Protein 1F7C (pdb70)

InterPro domains:
  IPR000198 Rho GTPase-activating protein domain [PF00620] (392-540)
  IPR000198 Rho GTPase-activating protein domain [PS50238] (383-568)
  IPR000198 Rho GTPase-activating protein domain [SM00324] (387-565)
  IPR001452 SH3 domain [PF14604] (709-758)
  IPR001452 SH3 domain [PS50002] (702-760)
  IPR001452 SH3 domain [SM00326] (705-760)
  IPR001849 Pleckstrin homology domain [PF00169] (267-364)
  IPR001849 Pleckstrin homology domain [PS50003] (265-369)
  IPR001849 Pleckstrin homology domain [SM00233] (266-371)
  IPR004148 BAR domain [PF16746] (6-248)
  IPR008936 Rho GTPase activation protein [G3DSA:1.10.555.10] (383-583)
  IPR008936 Rho GTPase activation protein [SSF48350] (392-571)
  IPR011993 PH-like domain superfamily [G3DSA:2.30.29.30] (258-378)
  IPR027267 AH/BAR domain superfamily [G3DSA:1.20.1270.60] (3-257)
  IPR027267 AH/BAR domain superfamily [SSF103657] (6-289)
  IPR035481 GRAF, SH3 domain [cd12064] (705-760)
  IPR035483 GRAF, BAR domain [cd07636] (19-225)
  IPR036028 SH3-like domain superfamily [SSF50044] (677-759)
  IPR047225 GRAF, PH domain [cd01249] (267-371)
  IPR047234 GRAF family [PTHR12552] (1-752)

Structure (mmCIF, N/CA/C/O backbone):
data_1F7C
#
_entry.id   1F7C
#
_cell.length_a   65.026
_cell.length_b   65.026
_cell.length_c   91.624
_cell.angle_alpha   90.00
_cell.angle_beta   90.00
_cell.angle_gamma   120.00
#
_symmetry.space_group_name_H-M   'P 31 2 1'
#
loop_
_entity.id
_entity.type
_entity.pdbx_description
1 polymer 'RHOGAP PROTEIN'
2 water water
#
loop_
_atom_site.group_PDB
_atom_site.id
_atom_site.type_symbol
_atom_site.label_atom_id
_atom_site.label_alt_id
_atom_site.label_comp_id
_atom_site.label_asym_id
_atom_site.label_entity_id
_atom_site.label_seq_id
_atom_site.pdbx_PDB_ins_code
_atom_site.Cartn_x
_atom_site.Cartn_y
_atom_site.Cartn_z
_atom_site.occupancy
_atom_site.B_iso_or_equiv
_atom_site.auth_seq_id
_atom_site.auth_comp_id
_atom_site.auth_asym_id
_atom_site.auth_atom_id
_atom_site.pdbx_PDB_model_num
ATOM 1 N N . ALA A 1 31 ? 10.200 16.852 38.479 1.00 57.63 191 ALA A N 1
ATOM 2 C CA . ALA A 1 31 ? 10.739 16.232 37.231 1.00 57.88 191 ALA A CA 1
ATOM 3 C C . ALA A 1 31 ? 11.564 17.250 36.433 1.00 57.63 191 ALA A C 1
ATOM 4 O O . ALA A 1 31 ? 12.337 18.028 37.000 1.00 56.85 191 ALA A O 1
ATOM 6 N N . GLN A 1 32 ? 11.406 17.229 35.114 1.00 58.32 192 GLN A N 1
ATOM 7 C CA . GLN A 1 32 ? 12.117 18.151 34.235 1.00 59.54 192 GLN A CA 1
ATOM 8 C C . GLN A 1 32 ? 11.132 18.780 33.249 1.00 58.06 192 GLN A C 1
ATOM 9 O O . GLN A 1 32 ? 9.955 18.424 33.219 1.00 58.05 192 GLN A O 1
ATOM 15 N N . LEU A 1 33 ? 11.619 19.720 32.449 1.00 56.33 193 LEU A N 1
ATOM 16 C CA . LEU A 1 33 ? 10.781 20.357 31.450 1.00 55.00 193 LEU A CA 1
ATOM 17 C C . LEU A 1 33 ? 10.895 19.615 30.122 1.00 55.76 193 LEU A C 1
ATOM 18 O O . LEU A 1 33 ? 11.197 20.210 29.082 1.00 56.85 193 LEU A O 1
ATOM 23 N N . ASP A 1 34 ? 10.653 18.309 30.164 1.00 54.69 194 ASP A N 1
ATOM 24 C CA . ASP A 1 34 ? 10.715 17.476 28.968 1.00 55.30 194 ASP A CA 1
ATOM 25 C C . ASP A 1 34 ? 9.295 17.143 28.502 1.00 54.89 194 ASP A C 1
ATOM 26 O O . ASP A 1 34 ? 8.322 17.628 29.078 1.00 55.66 194 ASP A O 1
ATOM 31 N N . SER A 1 35 ? 9.171 16.318 27.469 1.00 53.38 195 SER A N 1
ATOM 32 C CA . SER A 1 35 ? 7.851 15.959 26.967 1.00 53.11 195 SER A CA 1
ATOM 33 C C . SER A 1 35 ? 6.992 15.302 28.049 1.00 52.63 195 SER A C 1
ATOM 34 O O . SER A 1 35 ? 5.764 15.349 27.987 1.00 53.80 195 SER A O 1
ATOM 37 N N . ILE A 1 36 ? 7.627 14.693 29.044 1.00 51.24 196 ILE A N 1
ATOM 38 C CA . ILE A 1 36 ? 6.873 14.059 30.114 1.00 49.86 196 ILE A CA 1
ATOM 39 C C . ILE A 1 36 ? 6.203 15.141 30.961 1.00 49.61 196 ILE A C 1
ATOM 40 O O . ILE A 1 36 ? 5.047 15.001 31.366 1.00 50.34 196 ILE A O 1
ATOM 45 N N . GLY A 1 37 ? 6.940 16.220 31.216 1.00 47.87 197 GLY A N 1
ATOM 46 C CA . GLY A 1 37 ? 6.414 17.328 31.991 1.00 45.13 197 GLY A CA 1
ATOM 47 C C . GLY A 1 37 ? 5.201 17.973 31.331 1.00 43.61 197 GLY A C 1
ATOM 48 O O . GLY A 1 37 ? 4.176 18.159 31.982 1.00 43.19 197 GLY A O 1
ATOM 49 N N . PHE A 1 38 ? 5.308 18.323 30.051 1.00 42.34 198 PHE A N 1
ATOM 50 C CA . PHE A 1 38 ? 4.183 18.926 29.343 1.00 43.61 198 PHE A CA 1
ATOM 51 C C . PHE A 1 38 ? 3.010 17.957 29.291 1.00 43.60 198 PHE A C 1
ATOM 52 O O . PHE A 1 38 ? 1.857 18.372 29.244 1.00 44.73 198 PHE A O 1
ATOM 60 N N . SER A 1 39 ? 3.317 16.666 29.283 1.00 41.93 199 SER A N 1
ATOM 61 C CA . SER A 1 39 ? 2.303 15.626 29.254 1.00 41.51 199 SER A CA 1
ATOM 62 C C . SER A 1 39 ? 1.523 15.669 30.571 1.00 41.34 199 SER A C 1
ATOM 63 O O . SER A 1 39 ? 0.293 15.661 30.592 1.00 39.65 199 SER A O 1
ATOM 66 N N . ILE A 1 40 ? 2.262 15.722 31.670 1.00 41.19 200 ILE A N 1
ATOM 67 C CA . ILE A 1 40 ? 1.670 15.779 32.996 1.00 40.15 200 ILE A CA 1
ATOM 68 C C . ILE A 1 40 ? 0.777 17.009 33.146 1.00 40.81 200 ILE A C 1
ATOM 69 O O . ILE A 1 40 ? -0.353 16.908 33.617 1.00 42.45 200 ILE A O 1
ATOM 74 N N . ILE A 1 41 ? 1.284 18.166 32.742 1.00 38.77 201 ILE A N 1
ATOM 75 C CA . ILE A 1 41 ? 0.519 19.395 32.834 1.00 39.46 201 ILE A CA 1
ATOM 76 C C . ILE A 1 41 ? -0.763 19.347 32.006 1.00 40.41 201 ILE A C 1
ATOM 77 O O . ILE A 1 41 ? -1.829 19.726 32.489 1.00 40.56 201 ILE A O 1
ATOM 82 N N . LYS A 1 42 ? -0.656 18.887 30.763 1.00 39.48 202 LYS A N 1
ATOM 83 C CA . LYS A 1 42 ? -1.816 18.796 29.887 1.00 41.26 202 LYS A CA 1
ATOM 84 C C . LYS A 1 42 ? -2.875 17.817 30.401 1.00 40.55 202 LYS A C 1
ATOM 85 O O . LYS A 1 42 ? -4.063 18.104 30.347 1.00 40.21 202 LYS A O 1
ATOM 91 N N . LYS A 1 43 ? -2.442 16.663 30.896 1.00 40.91 203 LYS A N 1
ATOM 92 C CA . LYS A 1 43 ? -3.376 15.680 31.413 1.00 40.89 203 LYS A CA 1
ATOM 93 C C . LYS A 1 43 ? -4.104 16.236 32.631 1.00 40.41 203 LYS A C 1
ATOM 94 O O . LYS A 1 43 ? -5.294 15.977 32.823 1.00 41.46 203 LYS A O 1
ATOM 100 N N . CYS A 1 44 ? -3.393 17.004 33.452 1.00 38.59 204 CYS A N 1
ATOM 101 C CA . CYS A 1 44 ? -3.987 17.583 34.648 1.00 36.07 204 CYS A CA 1
ATOM 102 C C . CYS A 1 44 ? -4.907 18.748 34.319 1.00 36.29 204 CYS A C 1
ATOM 103 O O . CYS A 1 44 ? -5.971 18.901 34.923 1.00 36.93 204 CYS A O 1
ATOM 106 N N . ILE A 1 45 ? -4.501 19.571 33.361 1.00 34.35 205 ILE A N 1
ATOM 107 C CA . ILE A 1 45 ? -5.314 20.715 32.973 1.00 33.19 205 ILE A CA 1
ATOM 108 C C . ILE A 1 45 ? -6.631 20.226 32.398 1.00 33.70 205 ILE A C 1
ATOM 109 O O . ILE A 1 45 ? -7.701 20.710 32.759 1.00 31.50 205 ILE A O 1
ATOM 114 N N . HIS A 1 46 ? -6.536 19.248 31.507 1.00 34.93 206 HIS A N 1
ATOM 115 C CA . HIS A 1 46 ? -7.706 18.692 30.858 1.00 36.62 206 HIS A CA 1
ATOM 116 C C . HIS A 1 46 ? -8.720 18.100 31.820 1.00 35.97 206 HIS A C 1
ATOM 117 O O . HIS A 1 46 ? -9.921 18.324 31.666 1.00 35.47 206 HIS A O 1
ATOM 124 N N . ALA A 1 47 ? -8.244 17.349 32.808 1.00 34.48 207 ALA A N 1
ATOM 125 C CA . ALA A 1 47 ? -9.141 16.728 33.776 1.00 34.23 207 ALA A CA 1
ATOM 126 C C . ALA A 1 47 ? -9.865 17.763 34.636 1.00 33.45 207 ALA A C 1
ATOM 127 O O . ALA A 1 47 ? -11.072 17.651 34.888 1.00 33.72 207 ALA A O 1
ATOM 129 N N . VAL A 1 48 ? -9.126 18.765 35.096 1.00 30.96 208 VAL A N 1
ATOM 130 C CA . VAL A 1 48 ? -9.724 19.795 35.920 1.00 29.95 208 VAL A CA 1
ATOM 131 C C . VAL A 1 48 ? -10.784 20.541 35.120 1.00 30.92 208 VAL A C 1
ATOM 132 O O . VAL A 1 48 ? -11.870 20.793 35.614 1.00 32.01 208 VAL A O 1
ATOM 136 N N . GLU A 1 49 ? -10.483 20.879 33.873 1.00 31.18 209 GLU A N 1
ATOM 137 C CA . GLU A 1 49 ? -11.446 21.617 33.082 1.00 30.96 209 GLU A CA 1
ATOM 138 C C . GLU A 1 49 ? -12.676 20.825 32.681 1.00 31.45 209 GLU A C 1
ATOM 139 O O . GLU A 1 49 ? -13.788 21.330 32.797 1.00 31.22 209 GLU A O 1
ATOM 145 N N . THR A 1 50 ? -12.489 19.590 32.222 1.00 33.40 210 THR A N 1
ATOM 146 C CA . THR A 1 50 ? -13.621 18.771 31.797 1.00 33.49 210 THR A CA 1
ATOM 147 C C . THR A 1 50 ? -14.480 18.180 32.909 1.00 33.68 210 THR A C 1
ATOM 148 O O . THR A 1 50 ? -15.599 17.749 32.642 1.00 35.47 210 THR A O 1
ATOM 152 N N . ARG A 1 51 ? -13.993 18.150 34.146 1.00 34.18 211 ARG A N 1
ATOM 153 C CA . ARG A 1 51 ? -14.826 17.597 35.209 1.00 35.62 211 ARG A CA 1
ATOM 154 C C . ARG A 1 51 ? -14.637 18.147 36.610 1.00 33.88 211 ARG A C 1
ATOM 155 O O . ARG A 1 51 ? -15.229 17.635 37.560 1.00 36.59 211 ARG A O 1
ATOM 163 N N . GLY A 1 52 ? -13.845 19.199 36.759 1.00 30.87 212 GLY A N 1
ATOM 164 C CA . GLY A 1 52 ? -13.650 19.745 38.092 1.00 27.49 212 GLY A CA 1
ATOM 165 C C . GLY A 1 52 ? -13.701 21.256 38.183 1.00 26.48 212 GLY A C 1
ATOM 166 O O . GLY A 1 52 ? -13.391 21.826 39.235 1.00 28.67 212 GLY A O 1
ATOM 167 N N . ILE A 1 53 ? -14.121 21.906 37.100 1.00 26.18 213 ILE A N 1
ATOM 168 C CA . ILE A 1 53 ? -14.172 23.362 37.043 1.00 24.78 213 ILE A CA 1
ATOM 169 C C . ILE A 1 53 ? -15.008 23.997 38.140 1.00 27.22 213 ILE A C 1
ATOM 170 O O . ILE A 1 53 ? -14.695 25.100 38.590 1.00 28.40 213 ILE A O 1
ATOM 175 N N . ASN A 1 54 ? -16.056 23.301 38.585 1.00 27.61 214 ASN A N 1
ATOM 176 C CA . ASN A 1 54 ? -16.949 23.826 39.619 1.00 29.48 214 ASN A CA 1
ATOM 177 C C . ASN A 1 54 ? -16.544 23.514 41.067 1.00 31.42 214 ASN A C 1
ATOM 178 O O . ASN A 1 54 ? -17.130 24.070 42.000 1.00 31.32 214 ASN A O 1
ATOM 183 N N . GLU A 1 55 ? -15.558 22.633 41.251 1.00 32.70 215 GLU A N 1
ATOM 184 C CA . GLU A 1 55 ? -15.075 22.249 42.584 1.00 34.81 215 GLU A CA 1
ATOM 185 C C . GLU A 1 55 ? -14.585 23.452 43.372 1.00 34.37 215 GLU A C 1
ATOM 186 O O . GLU A 1 55 ? -13.816 24.255 42.856 1.00 35.43 215 GLU A O 1
ATOM 192 N N . GLN A 1 56 ? -15.017 23.572 44.623 1.00 34.94 216 GLN A N 1
ATOM 193 C CA . GLN A 1 56 ? -14.614 24.697 45.455 1.00 36.68 216 GLN A CA 1
ATOM 194 C C . GLN A 1 56 ? -13.175 24.581 45.930 1.00 36.12 216 GLN A C 1
ATOM 195 O O . GLN A 1 56 ? -12.717 23.494 46.265 1.00 37.82 216 GLN A O 1
ATOM 201 N N . GLY A 1 57 ? -12.469 25.710 45.948 1.00 35.22 217 GLY A N 1
ATOM 202 C CA . GLY A 1 57 ? -11.086 25.731 46.395 1.00 33.51 217 GLY A CA 1
ATOM 203 C C . GLY A 1 57 ? -10.065 25.048 45.495 1.00 33.56 217 GLY A C 1
ATOM 204 O O . GLY A 1 57 ? -9.073 24.504 45.987 1.00 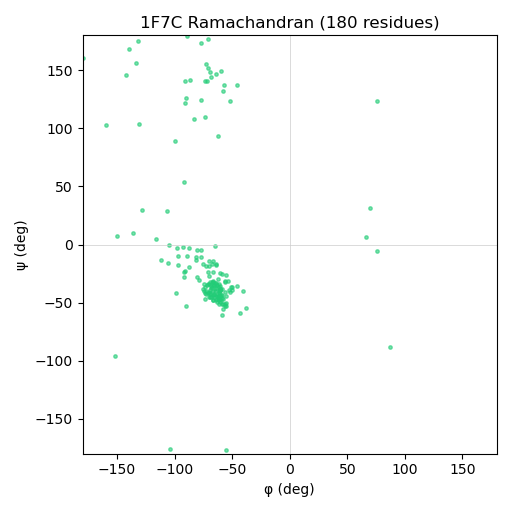30.17 217 GLY A O 1
ATOM 205 N N . LEU A 1 58 ? -10.300 25.070 44.184 1.00 34.26 218 LEU A N 1
ATOM 206 C CA . LEU A 1 58 ? -9.376 24.463 43.226 1.00 33.86 218 LEU A CA 1
ATOM 207 C C . LEU A 1 58 ? -7.958 24.973 43.450 1.00 34.39 218 LEU A C 1
ATOM 208 O O . LEU A 1 58 ? -7.712 26.185 43.413 1.00 31.33 218 LEU A O 1
ATOM 213 N N . TYR A 1 59 ? -7.036 24.038 43.677 1.00 34.45 219 TYR A N 1
ATOM 214 C CA . TYR A 1 59 ? -5.624 24.346 43.897 1.00 36.07 219 TYR A CA 1
ATOM 215 C C . TYR A 1 59 ? -5.299 24.908 45.290 1.00 38.26 219 TYR A C 1
ATOM 216 O O . TYR A 1 59 ? -4.137 25.107 45.628 1.00 39.79 219 TYR A O 1
ATOM 225 N N . ARG A 1 60 ? -6.324 25.166 46.093 1.00 41.29 220 ARG A N 1
ATOM 226 C CA . ARG A 1 60 ? -6.127 25.667 47.450 1.00 44.43 220 ARG A CA 1
ATOM 227 C C . ARG A 1 60 ? -6.247 24.455 48.373 1.00 44.12 220 ARG A C 1
ATOM 228 O O . ARG A 1 60 ? -5.480 24.289 49.317 1.00 45.40 220 ARG A O 1
ATOM 236 N N . ILE A 1 61 ? -7.222 23.606 48.074 1.00 46.73 221 ILE A N 1
ATOM 237 C CA . ILE A 1 61 ? -7.475 22.395 48.839 1.00 47.91 221 ILE A CA 1
ATOM 238 C C . ILE A 1 61 ? -6.441 21.361 48.446 1.00 49.46 221 ILE A C 1
ATOM 2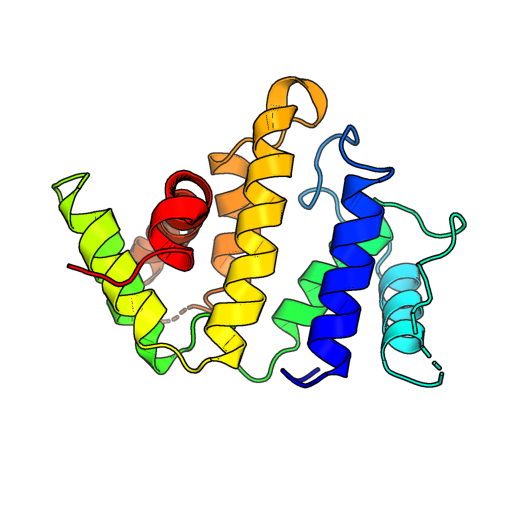39 O O . ILE A 1 61 ? -6.297 21.034 47.271 1.00 49.10 221 ILE A O 1
ATOM 244 N N . VAL A 1 62 ? -5.726 20.852 49.442 1.00 51.68 222 VAL A N 1
ATOM 245 C CA . VAL A 1 62 ? -4.683 19.865 49.222 1.00 53.00 222 VAL A CA 1
ATOM 246 C C . VAL A 1 62 ? -5.214 18.443 49.321 1.00 53.59 222 VAL A C 1
ATOM 247 O O . VAL A 1 62 ? -6.050 18.142 50.169 1.00 55.49 222 VAL A O 1
ATOM 251 N N . GLY A 1 63 ? -4.730 17.570 48.448 1.00 54.45 223 GLY A N 1
ATOM 252 C CA . GLY A 1 63 ? -5.174 16.189 48.472 1.00 57.56 223 GLY A CA 1
ATOM 253 C C . GLY A 1 63 ? -4.316 15.331 49.388 1.00 59.79 223 GLY A C 1
ATOM 254 O O . GLY A 1 63 ? -3.365 15.818 50.002 1.00 58.81 223 GLY A O 1
ATOM 255 N N . VAL A 1 64 ? -4.658 14.050 49.489 1.00 62.88 224 VAL A N 1
ATOM 256 C CA . VAL A 1 64 ? -3.907 13.119 50.330 1.00 66.13 224 VAL A CA 1
ATOM 257 C C . VAL A 1 64 ? -2.572 12.803 49.660 1.00 67.06 224 VAL A C 1
ATOM 258 O O . VAL A 1 64 ? -2.527 12.120 48.633 1.00 67.07 224 VAL A O 1
ATOM 262 N N . ASN A 1 65 ? -1.489 13.303 50.246 1.00 67.51 225 ASN A N 1
ATOM 263 C CA . ASN A 1 65 ? -0.154 13.090 49.697 1.00 69.42 225 ASN A CA 1
ATOM 264 C C . ASN A 1 65 ? 0.069 11.677 49.158 1.00 69.69 225 ASN A C 1
ATOM 265 O O . ASN A 1 65 ? 0.698 11.488 48.113 1.00 69.81 225 ASN A O 1
ATOM 270 N N . SER A 1 66 ? -0.448 10.688 49.876 1.00 69.76 226 SER A N 1
ATOM 271 C CA . SER A 1 66 ? -0.299 9.295 49.477 1.00 70.71 226 SER A CA 1
ATOM 272 C C . SER A 1 66 ? -0.807 9.051 48.062 1.00 70.32 226 SER A C 1
ATOM 273 O O . SER A 1 66 ? -0.111 8.458 47.234 1.00 70.84 226 SER A O 1
ATOM 276 N N . ARG A 1 67 ? -2.021 9.513 47.787 1.00 70.09 227 ARG A N 1
ATOM 277 C CA . ARG A 1 67 ? -2.617 9.326 46.473 1.00 69.46 227 ARG A CA 1
ATOM 278 C C . ARG A 1 67 ? -1.930 10.186 45.427 1.00 68.16 227 ARG A C 1
ATOM 279 O O . ARG A 1 67 ? -1.801 9.784 44.271 1.00 67.67 227 ARG A O 1
ATOM 287 N N . VAL A 1 68 ? -1.486 11.371 45.833 1.00 67.10 228 VAL A N 1
ATOM 288 C CA . VAL A 1 68 ? -0.811 12.274 44.910 1.00 66.85 228 VAL A CA 1
ATOM 289 C C . VAL A 1 68 ? 0.429 11.604 44.327 1.00 66.88 228 VAL A C 1
ATOM 290 O O . VAL A 1 68 ? 0.525 11.407 43.110 1.00 64.68 228 VAL A O 1
ATOM 294 N N . GLN A 1 69 ? 1.367 11.248 45.204 1.00 67.01 229 GLN A N 1
ATOM 295 C CA . GLN A 1 69 ? 2.612 10.597 44.796 1.00 66.59 229 GLN A CA 1
ATOM 296 C C . GLN A 1 69 ? 2.354 9.399 43.891 1.00 65.02 229 GLN A C 1
ATOM 297 O O . GLN A 1 69 ? 3.112 9.142 42.953 1.00 64.86 229 GLN A O 1
ATOM 303 N N . LYS A 1 70 ? 1.282 8.669 44.178 1.00 63.60 230 LYS A N 1
ATOM 304 C CA . LYS A 1 70 ? 0.939 7.492 43.393 1.00 63.80 230 LYS A CA 1
ATOM 305 C C . LYS A 1 70 ? 0.503 7.851 41.978 1.00 63.05 230 LYS A C 1
ATOM 306 O O . LYS A 1 70 ? 0.809 7.129 41.030 1.00 63.80 230 LYS A O 1
ATOM 312 N N . LEU A 1 71 ? -0.219 8.959 41.834 1.00 62.57 231 LEU A N 1
ATOM 313 C CA . LEU A 1 71 ? -0.663 9.392 40.514 1.00 60.89 231 LEU A CA 1
ATOM 314 C C . LEU A 1 71 ? 0.559 9.883 39.750 1.00 60.37 231 LEU A C 1
ATOM 315 O O . LEU A 1 71 ? 0.722 9.597 38.561 1.00 58.87 231 LEU A O 1
ATOM 320 N N . LEU A 1 72 ? 1.422 10.615 40.448 1.00 60.56 232 LEU A N 1
ATOM 321 C CA . LEU A 1 72 ? 2.642 11.137 39.846 1.00 62.85 232 LEU A CA 1
ATOM 322 C C . LEU A 1 72 ? 3.483 10.014 39.251 1.00 64.88 232 LEU A C 1
ATOM 323 O O . LEU A 1 72 ? 3.853 10.061 38.076 1.00 65.23 232 LEU A O 1
ATOM 328 N N . SER A 1 73 ? 3.770 8.999 40.061 1.00 67.23 233 SER A N 1
ATOM 329 C CA . SER A 1 73 ? 4.572 7.864 39.612 1.00 68.64 233 SER A CA 1
ATOM 330 C C . SER A 1 73 ? 3.998 7.233 38.347 1.00 68.50 233 SER A C 1
ATOM 331 O O . SER A 1 73 ? 4.737 6.705 37.519 1.00 69.12 233 SER A O 1
ATOM 334 N N . ILE A 1 74 ? 2.680 7.288 38.194 1.00 68.59 234 ILE A N 1
ATOM 335 C CA . ILE A 1 74 ? 2.046 6.721 37.012 1.00 69.06 234 ILE A CA 1
ATOM 336 C C . ILE A 1 74 ? 2.155 7.678 35.830 1.00 70.08 234 ILE A C 1
ATOM 337 O O . ILE A 1 74 ? 2.178 7.253 34.672 1.00 69.09 234 ILE A O 1
ATOM 342 N N . LEU A 1 75 ? 2.226 8.972 36.131 1.00 71.72 235 LEU A N 1
ATOM 343 C CA . LEU A 1 75 ? 2.319 9.996 35.096 1.00 72.87 235 LEU A CA 1
ATOM 344 C C . LEU A 1 75 ? 3.733 10.175 34.560 1.00 74.42 235 LEU A C 1
ATOM 345 O O . LEU A 1 75 ? 3.927 10.797 33.522 1.00 73.92 235 LEU A O 1
ATOM 350 N N . MET A 1 76 ? 4.720 9.621 35.256 1.00 77.64 236 MET A N 1
ATOM 351 C CA . MET A 1 76 ? 6.106 9.768 34.827 1.00 81.74 236 MET A CA 1
ATOM 352 C C . MET A 1 76 ? 6.499 8.949 33.591 1.00 84.93 236 MET A C 1
ATOM 353 O O . MET A 1 76 ? 7.194 9.463 32.712 1.00 85.41 236 MET A O 1
ATOM 358 N N . ASP A 1 77 ? 6.062 7.693 33.509 1.00 88.37 237 ASP A N 1
ATOM 359 C CA . ASP A 1 77 ? 6.394 6.854 32.351 1.00 91.74 237 ASP A CA 1
ATOM 360 C C . ASP A 1 77 ? 5.782 5.458 32.473 1.00 93.89 237 ASP A C 1
ATOM 361 O O . ASP A 1 77 ? 5.408 5.038 33.570 1.00 94.22 237 ASP A O 1
ATOM 366 N N . PRO A 1 78 ? 5.653 4.728 31.342 1.00 95.32 238 PRO A N 1
ATOM 367 C CA . PRO A 1 78 ? 5.086 3.374 31.362 1.00 96.01 238 PRO A CA 1
ATOM 368 C C . PRO A 1 78 ? 5.924 2.402 32.201 1.00 96.92 238 PRO A C 1
ATOM 369 O O . PRO A 1 78 ? 6.290 1.331 31.666 1.00 97.27 238 PRO A O 1
ATOM 373 N N . GLU A 1 85 ? -2.242 11.637 24.701 1.00 83.70 245 GLU A N 1
ATOM 374 C CA . GLU A 1 85 ? -2.849 10.316 24.369 1.00 84.21 245 GLU A CA 1
ATOM 375 C C . GLU A 1 85 ? -3.918 9.902 25.386 1.00 84.04 245 GLU A C 1
ATOM 376 O O . GLU A 1 85 ? -5.107 10.185 25.213 1.00 83.75 245 GLU A O 1
ATOM 378 N N . THR A 1 86 ? -3.490 9.229 26.447 1.00 83.57 246 THR A N 1
ATOM 379 C CA . THR A 1 86 ? -4.412 8.774 27.479 1.00 82.63 246 THR A CA 1
ATOM 380 C C . THR A 1 86 ? -4.938 9.951 28.305 1.00 82.13 246 THR A C 1
ATOM 381 O O . THR A 1 86 ? -4.541 11.098 28.102 1.00 81.55 246 THR A O 1
ATOM 385 N N . GLU A 1 87 ? -5.836 9.650 29.235 1.00 81.39 247 GLU A N 1
ATOM 386 C CA . GLU A 1 87 ? -6.423 10.656 30.107 1.00 80.35 247 GLU A CA 1
ATOM 387 C C . GLU A 1 87 ? -6.595 10.067 31.496 1.00 79.14 247 GLU A C 1
ATOM 388 O O . GLU A 1 87 ? -6.861 8.876 31.640 1.00 79.55 247 GLU A O 1
ATOM 394 N N . ILE A 1 88 ? -6.438 10.902 32.516 1.00 77.44 248 ILE A N 1
ATOM 395 C CA . ILE A 1 88 ? -6.566 10.448 33.892 1.00 75.54 248 ILE A CA 1
ATOM 396 C C . ILE A 1 88 ? -7.926 9.804 34.144 1.00 76.47 248 ILE A C 1
ATOM 397 O O . ILE A 1 88 ? -8.959 10.308 33.694 1.00 76.96 248 ILE A O 1
ATOM 402 N N . CYS A 1 89 ? -7.918 8.685 34.863 1.00 77.28 249 CYS A N 1
ATOM 403 C CA . CYS A 1 89 ? -9.142 7.949 35.185 1.00 78.51 249 CYS A CA 1
ATOM 404 C C . CYS A 1 89 ? -10.010 8.683 36.204 1.00 76.87 249 CYS A C 1
ATOM 405 O O . CYS A 1 89 ? -9.516 9.440 37.037 1.00 76.01 249 CYS A O 1
ATOM 408 N N . ALA A 1 90 ? -11.313 8.435 36.129 1.00 75.53 250 ALA A N 1
ATOM 409 C CA . ALA A 1 90 ? -12.274 9.052 37.032 1.00 74.07 250 ALA A CA 1
ATOM 410 C C . ALA A 1 90 ? -12.047 8.621 38.474 1.00 73.70 250 ALA A C 1
ATOM 411 O O . ALA A 1 90 ? -12.546 9.247 39.404 1.00 74.95 250 ALA A O 1
ATOM 413 N N . GLU A 1 91 ? -11.289 7.546 38.657 1.00 72.52 251 GLU A N 1
ATOM 414 C CA . GLU A 1 91 ? -10.998 7.029 39.991 1.00 71.34 251 GLU A CA 1
ATOM 415 C C . GLU A 1 91 ? -10.185 8.035 40.797 1.00 67.88 251 GLU A C 1
ATOM 416 O O . GLU A 1 91 ? -10.116 7.956 42.026 1.00 67.93 251 GLU A O 1
ATOM 422 N N . TRP A 1 92 ? -9.574 8.984 40.096 1.00 63.89 252 TRP A N 1
ATOM 423 C CA . TRP A 1 92 ? -8.748 10.007 40.732 1.00 59.87 252 TRP A CA 1
ATOM 424 C C . TRP A 1 92 ? -9.512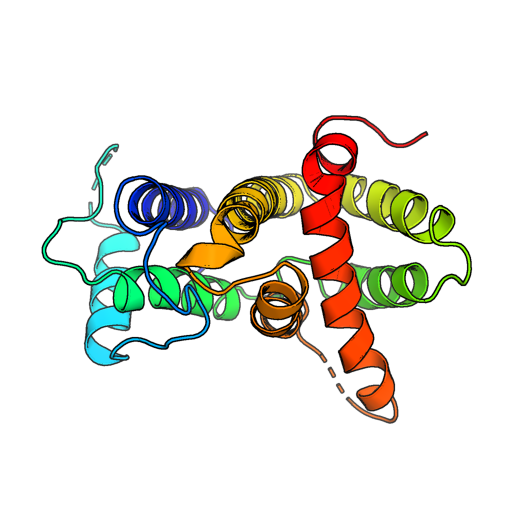 11.268 41.137 1.00 56.84 252 TRP A C 1
ATOM 425 O O . TRP A 1 92 ? -10.185 11.891 40.320 1.00 56.53 252 TRP A O 1
ATOM 436 N N . GLU A 1 93 ? -9.396 11.635 42.408 1.00 54.83 253 GLU A N 1
ATOM 437 C CA . GLU A 1 93 ? -10.060 12.821 42.937 1.00 52.87 253 GLU A CA 1
ATOM 438 C C . GLU A 1 93 ? -9.436 14.090 42.361 1.00 49.81 253 GLU A C 1
ATOM 439 O O . GLU A 1 93 ? -8.239 14.122 42.066 1.00 47.93 253 GLU A O 1
ATOM 445 N N . ILE A 1 94 ? -10.252 15.130 42.205 1.00 46.17 254 ILE A N 1
ATOM 446 C CA . ILE A 1 94 ? -9.792 16.408 41.673 1.00 43.60 254 ILE A CA 1
ATOM 447 C C . ILE A 1 94 ? -8.704 17.008 42.579 1.00 42.23 254 ILE A C 1
ATOM 448 O O . ILE A 1 94 ? -7.688 17.502 42.090 1.00 40.37 254 ILE A O 1
ATOM 453 N N . LYS A 1 95 ? -8.926 16.970 43.892 1.00 39.21 255 LYS A N 1
ATOM 454 C CA . LYS A 1 95 ? -7.964 17.490 44.862 1.00 40.38 255 LYS A CA 1
ATOM 455 C C . LYS A 1 95 ? -6.607 16.796 44.655 1.00 40.90 255 LYS A C 1
ATOM 456 O O . LYS A 1 95 ? -5.551 17.385 44.862 1.00 39.78 255 LYS A O 1
ATOM 462 N N . THR A 1 96 ? -6.659 15.537 44.236 1.00 41.77 256 THR A N 1
ATOM 463 C CA . THR A 1 96 ? -5.468 14.732 43.987 1.00 41.25 256 THR A CA 1
ATOM 464 C C . THR A 1 96 ? -4.774 15.175 42.702 1.00 40.45 256 THR A C 1
ATOM 465 O O . THR A 1 96 ? -3.546 15.263 42.643 1.00 39.06 256 THR A O 1
ATOM 469 N N . ILE A 1 97 ? -5.574 15.446 41.675 1.00 39.38 257 ILE A N 1
ATOM 470 C CA . ILE A 1 97 ? -5.065 15.878 40.385 1.00 37.06 257 ILE A CA 1
ATOM 471 C C . ILE A 1 97 ? -4.477 17.293 40.405 1.00 37.89 257 ILE A C 1
ATOM 472 O O . ILE A 1 97 ? -3.511 17.569 39.687 1.00 36.75 257 ILE A O 1
ATOM 477 N N . THR A 1 98 ? -5.042 18.187 41.217 1.00 36.60 258 THR A N 1
ATOM 478 C CA . THR A 1 98 ? -4.518 19.552 41.284 1.00 37.31 258 THR A CA 1
ATOM 479 C C . THR A 1 98 ? -3.267 19.576 42.150 1.00 38.39 258 THR A C 1
ATOM 480 O O . THR A 1 98 ? -2.369 20.392 41.938 1.00 37.66 258 THR A O 1
ATOM 484 N N . SER A 1 99 ? -3.215 18.685 43.135 1.00 39.22 259 SER A N 1
ATOM 485 C CA . SER A 1 99 ? -2.050 18.610 44.002 1.00 38.55 259 SER A CA 1
ATOM 486 C C . SER A 1 99 ? -0.879 18.014 43.228 1.00 37.13 259 SER A C 1
ATOM 487 O O . SER A 1 99 ? 0.267 18.412 43.423 1.00 37.14 259 SER A O 1
ATOM 490 N N . ALA A 1 100 ? -1.178 17.080 42.329 1.00 35.57 260 ALA A N 1
ATOM 491 C CA . ALA A 1 100 ? -0.144 16.460 41.523 1.00 35.93 260 ALA A CA 1
ATOM 492 C C . ALA A 1 100 ? 0.523 17.537 40.686 1.00 38.46 260 ALA A C 1
ATOM 493 O O . ALA A 1 100 ? 1.751 17.588 40.578 1.00 40.20 260 ALA A O 1
ATOM 495 N N . LEU A 1 101 ? -0.298 18.402 40.095 1.00 38.11 261 LEU A N 1
ATOM 496 C CA . LEU A 1 101 ? 0.201 19.479 39.263 1.00 36.20 261 LEU A CA 1
ATOM 497 C C . LEU A 1 101 ? 1.108 20.433 40.042 1.00 37.53 261 LEU A C 1
ATOM 498 O O . LEU A 1 101 ? 2.167 20.825 39.550 1.00 38.13 261 LEU A O 1
ATOM 503 N N . LYS A 1 102 ? 0.707 20.801 41.255 1.00 37.63 262 LYS A N 1
ATOM 504 C CA . LYS A 1 102 ? 1.516 21.718 42.053 1.00 40.95 262 LYS A CA 1
ATOM 505 C C . LYS A 1 102 ? 2.840 21.112 42.540 1.00 42.28 262 LYS A C 1
ATOM 506 O O . LYS A 1 102 ? 3.877 21.776 42.509 1.00 43.85 262 LYS A O 1
ATOM 512 N N . T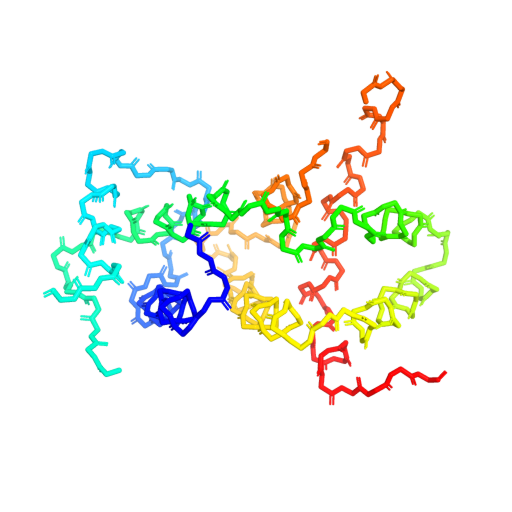HR A 1 103 ? 2.815 19.863 42.992 1.00 43.20 263 THR A N 1
ATOM 513 C CA . THR A 1 103 ? 4.045 19.236 43.467 1.00 45.17 263 THR A CA 1
ATOM 514 C C . THR A 1 103 ? 5.032 19.022 42.314 1.00 44.20 263 THR A C 1
ATOM 515 O O . THR A 1 103 ? 6.241 19.138 42.509 1.00 44.99 263 THR A O 1
ATOM 519 N N . TYR A 1 104 ? 4.522 18.721 41.119 1.00 42.54 264 TYR A N 1
ATOM 520 C CA . TYR A 1 104 ? 5.385 18.544 39.954 1.00 41.56 264 TYR A CA 1
ATOM 521 C C . TYR A 1 104 ? 6.149 19.841 39.701 1.00 41.52 264 TYR A C 1
ATOM 522 O O . TYR A 1 104 ? 7.320 19.816 39.327 1.00 42.60 264 TYR A O 1
ATOM 531 N N . LEU A 1 105 ? 5.471 20.969 39.891 1.00 38.74 265 LEU A N 1
ATOM 532 C CA . LEU A 1 105 ? 6.078 22.274 39.685 1.00 39.66 265 LEU A CA 1
ATOM 533 C C . LEU A 1 105 ? 7.143 22.596 40.732 1.00 41.58 265 LEU A C 1
ATOM 534 O O . LEU A 1 105 ? 8.116 23.292 40.443 1.00 41.52 265 LEU A O 1
ATOM 539 N N . ARG A 1 106 ? 6.953 22.093 41.947 1.00 43.72 266 ARG A N 1
ATOM 540 C CA . ARG A 1 106 ? 7.909 22.323 43.017 1.00 46.53 266 ARG A CA 1
ATOM 541 C C . ARG A 1 106 ? 9.096 21.352 42.929 1.00 47.36 266 ARG A C 1
ATOM 542 O O . ARG A 1 106 ? 10.102 21.526 43.615 1.00 47.04 266 ARG A O 1
ATOM 550 N N . MET A 1 107 ? 8.970 20.344 42.068 1.00 47.41 267 MET A N 1
ATOM 551 C CA . MET A 1 107 ? 10.014 19.342 41.862 1.00 48.66 267 MET A CA 1
ATOM 552 C C . MET A 1 107 ? 10.968 19.701 40.727 1.00 49.06 267 MET A C 1
ATOM 553 O O . MET A 1 107 ? 11.909 18.960 40.445 1.00 49.93 267 MET A O 1
ATOM 558 N N . LEU A 1 108 ? 10.717 20.819 40.058 1.00 48.10 268 LEU A N 1
ATOM 559 C CA . LEU A 1 108 ? 11.586 21.230 38.966 1.00 45.97 268 LEU A CA 1
ATOM 560 C C . LEU A 1 108 ? 12.906 21.713 39.542 1.00 46.06 268 LEU A C 1
ATOM 561 O O . LEU A 1 108 ? 12.933 22.374 40.583 1.00 45.15 268 LEU A O 1
ATOM 566 N N . PRO A 1 109 ? 14.026 21.375 38.883 1.00 46.45 269 PRO A N 1
ATOM 567 C CA . PRO A 1 109 ? 15.338 21.807 39.382 1.00 45.81 269 PRO A CA 1
ATOM 568 C C . PRO A 1 109 ? 15.339 23.281 39.771 1.00 44.13 269 PRO A C 1
ATOM 569 O O . PRO A 1 109 ? 15.979 23.681 40.737 1.00 44.46 269 PRO A O 1
ATOM 573 N N . GLY A 1 110 ? 14.606 24.086 39.017 1.00 42.97 270 GLY A N 1
ATOM 574 C CA . GLY A 1 110 ? 14.531 25.497 39.328 1.00 41.22 270 GLY A CA 1
ATOM 575 C C . GLY A 1 110 ? 13.113 25.982 39.137 1.00 38.77 270 GLY A C 1
ATOM 576 O O . GLY A 1 110 ? 12.289 25.258 38.587 1.00 37.42 270 GLY A O 1
ATOM 577 N N . PRO A 1 111 ? 12.786 27.194 39.598 1.00 37.68 271 PRO A N 1
ATOM 578 C CA . PRO A 1 111 ? 11.417 27.672 39.410 1.00 37.32 271 PRO A CA 1
ATOM 579 C C . PRO A 1 111 ? 11.148 27.924 37.929 1.00 36.27 271 PRO A C 1
ATOM 580 O O . PRO A 1 111 ? 12.037 28.360 37.201 1.00 34.64 271 PRO A O 1
ATOM 584 N N . LEU A 1 112 ? 9.921 27.648 37.490 1.00 37.09 272 LEU A N 1
ATOM 585 C CA . LEU A 1 112 ? 9.539 27.845 36.095 1.00 35.86 272 LEU A CA 1
ATOM 586 C C . LEU A 1 112 ? 9.852 29.263 35.601 1.00 36.19 272 LEU A C 1
ATOM 587 O O . LEU A 1 112 ? 10.290 29.446 34.469 1.00 36.64 272 LEU A O 1
ATOM 592 N N . MET A 1 113 ? 9.630 30.262 36.452 1.00 36.82 273 MET A N 1
ATOM 593 C CA . MET A 1 113 ? 9.890 31.659 36.100 1.00 39.01 273 MET A CA 1
ATOM 594 C C . MET A 1 113 ? 11.390 31.944 35.998 1.00 38.65 273 MET A C 1
ATOM 595 O O . MET A 1 113 ? 11.789 32.990 35.495 1.00 39.13 273 MET A O 1
ATOM 600 N N . MET A 1 114 ? 12.204 31.020 36.508 1.00 40.34 274 MET A N 1
ATOM 601 C CA . MET A 1 114 ? 13.673 31.119 36.495 1.00 41.65 274 MET A CA 1
ATOM 602 C C . MET A 1 114 ? 14.349 32.078 37.488 1.00 39.66 274 MET A C 1
ATOM 603 O O . MET A 1 114 ? 14.075 33.279 37.512 1.00 37.22 274 MET A O 1
ATOM 608 N N . TYR A 1 115 ? 15.255 31.528 38.292 1.00 40.51 275 TYR A N 1
ATOM 609 C CA . TYR A 1 115 ? 16.003 32.313 39.272 1.00 42.81 275 TYR A CA 1
ATOM 610 C C . TYR A 1 115 ? 16.635 33.525 38.592 1.00 41.75 275 TYR A C 1
ATOM 611 O O . TYR A 1 115 ? 16.630 34.632 39.131 1.00 40.59 275 TYR A O 1
ATOM 620 N N . GLN A 1 116 ? 17.153 33.295 37.391 1.00 42.02 276 GLN A N 1
ATOM 621 C CA . GLN A 1 116 ? 17.802 34.321 36.584 1.00 42.95 276 GLN A CA 1
ATOM 622 C C . GLN A 1 116 ? 16.913 35.508 36.204 1.00 42.49 276 GLN A C 1
ATOM 623 O O . GLN A 1 116 ? 17.425 36.596 35.943 1.00 41.47 276 GLN A O 1
ATOM 629 N N . PHE A 1 117 ? 15.594 35.325 36.167 1.00 42.36 277 PHE A N 1
ATOM 630 C CA . PHE A 1 117 ? 14.708 36.442 35.803 1.00 43.13 277 PHE A CA 1
ATOM 631 C C . PHE A 1 117 ? 13.834 36.946 36.951 1.00 43.21 277 PHE A C 1
ATOM 632 O O . PHE A 1 117 ? 13.247 38.019 36.858 1.00 43.17 277 PHE A O 1
ATOM 640 N N . GLN A 1 118 ? 13.753 36.176 38.030 1.00 46.02 278 GLN A N 1
ATOM 641 C CA . GLN A 1 118 ? 12.922 36.544 39.176 1.00 48.69 278 GLN A CA 1
ATOM 642 C C . GLN A 1 118 ? 12.994 38.001 39.600 1.00 48.34 278 GLN A C 1
ATOM 643 O O . GLN A 1 118 ? 11.984 38.695 39.615 1.00 49.07 278 GLN A O 1
ATOM 649 N N . ARG A 1 119 ? 14.182 38.468 39.948 1.00 49.77 279 ARG A N 1
ATOM 650 C CA . ARG A 1 119 ? 14.357 39.850 40.371 1.00 51.00 279 ARG A CA 1
ATOM 651 C C . ARG A 1 119 ? 13.731 40.836 39.397 1.00 48.46 279 ARG A C 1
ATOM 652 O O . ARG A 1 119 ? 13.150 41.840 39.807 1.00 48.71 279 ARG A O 1
ATOM 660 N N . SER A 1 120 ? 13.852 40.552 38.106 1.00 47.80 280 SER A N 1
ATOM 661 C CA . SER A 1 120 ? 13.285 41.431 37.085 1.00 46.67 280 SER A CA 1
ATOM 662 C C . SER A 1 120 ? 11.762 41.435 37.168 1.00 43.74 280 SER A C 1
ATOM 663 O O . SER A 1 120 ? 11.139 42.490 37.124 1.00 42.29 280 SER A O 1
ATOM 666 N N . PHE A 1 121 ? 11.168 40.252 37.299 1.00 42.69 281 PHE A N 1
ATOM 667 C CA . PHE A 1 121 ? 9.714 40.138 37.395 1.00 43.35 281 PHE A CA 1
ATOM 668 C C . PHE A 1 121 ? 9.148 40.883 38.604 1.00 43.65 281 PHE A C 1
ATOM 669 O O . PHE A 1 121 ? 8.088 41.494 38.523 1.00 43.96 281 PHE A O 1
ATOM 677 N N . ILE A 1 122 ? 9.862 40.837 39.721 1.00 44.98 282 ILE A N 1
ATOM 678 C CA . ILE A 1 122 ? 9.426 41.513 40.934 1.00 44.76 282 ILE A CA 1
ATOM 679 C C . ILE A 1 122 ? 9.487 43.020 40.739 1.00 44.88 282 ILE A C 1
ATOM 680 O O . ILE A 1 122 ? 8.555 43.742 41.103 1.00 45.77 282 ILE A O 1
ATOM 685 N N . LYS A 1 123 ? 10.584 43.492 40.155 1.00 43.43 283 LYS A N 1
ATOM 686 C CA . LYS A 1 123 ? 10.764 44.918 39.928 1.00 43.21 283 LYS A CA 1
ATOM 687 C C . LYS A 1 123 ? 9.689 45.494 39.012 1.00 44.28 283 LYS A C 1
ATOM 688 O O . LYS A 1 123 ? 9.240 46.630 39.203 1.00 45.81 283 LYS A O 1
ATOM 690 N N . ALA A 1 124 ? 9.275 44.713 38.019 1.00 44.17 284 ALA A N 1
ATOM 691 C CA . ALA A 1 124 ? 8.254 45.158 37.078 1.00 44.99 284 ALA A CA 1
ATOM 692 C C . ALA A 1 124 ? 6.884 45.264 37.743 1.00 46.01 284 ALA A C 1
ATOM 693 O O . ALA A 1 124 ? 6.129 46.193 37.474 1.00 45.60 284 ALA A O 1
ATOM 695 N N . ALA A 1 125 ? 6.571 44.313 38.618 1.00 47.93 285 ALA A N 1
ATOM 696 C CA . ALA A 1 125 ? 5.288 44.305 39.317 1.00 49.22 285 ALA A CA 1
ATOM 697 C C . ALA A 1 125 ? 5.152 45.486 40.275 1.00 51.42 285 ALA A C 1
ATOM 698 O O . ALA A 1 125 ? 4.055 45.785 40.748 1.00 52.19 285 ALA A O 1
ATOM 700 N N . LYS A 1 126 ? 6.269 46.150 40.559 1.00 53.22 286 LYS A N 1
ATOM 701 C CA . LYS A 1 126 ? 6.285 47.294 41.465 1.00 55.89 286 LYS A CA 1
ATOM 702 C C . LYS A 1 126 ? 5.990 48.636 40.796 1.00 58.89 286 LYS A C 1
ATOM 703 O O . LYS A 1 126 ? 5.651 49.606 41.473 1.00 60.76 286 LYS A O 1
ATOM 709 N N . LEU A 1 127 ? 6.135 48.702 39.477 1.00 61.37 287 LEU A N 1
ATOM 710 C CA . LEU A 1 127 ? 5.878 49.938 38.752 1.00 63.14 287 LEU A CA 1
ATOM 711 C C . LEU A 1 127 ? 4.570 50.579 39.202 1.00 65.86 287 LEU A C 1
ATOM 712 O O . LEU A 1 127 ? 3.566 49.894 39.407 1.00 66.42 287 LEU A O 1
ATOM 717 N N . GLU A 1 128 ? 4.600 51.899 39.370 1.00 68.64 288 GLU A N 1
ATOM 718 C CA . GLU A 1 128 ? 3.438 52.658 39.821 1.00 70.56 288 GLU A CA 1
ATOM 719 C C . GLU A 1 128 ? 2.344 52.742 38.766 1.00 71.58 288 GLU A C 1
ATOM 720 O O . GLU A 1 128 ? 1.175 52.946 39.091 1.00 72.65 288 GLU A O 1
ATOM 722 N N . ASN A 1 129 ? 2.723 52.584 37.504 1.00 72.14 289 ASN A N 1
ATOM 723 C CA . ASN A 1 129 ? 1.760 52.644 36.410 1.00 72.86 289 ASN A CA 1
ATOM 724 C C . ASN A 1 129 ? 1.208 51.253 36.087 1.00 73.36 289 ASN A C 1
ATOM 725 O O . ASN A 1 129 ? 1.963 50.336 35.759 1.00 73.46 289 ASN A O 1
ATOM 730 N N . GLN A 1 130 ? -0.112 51.101 36.172 1.00 73.02 290 GLN A N 1
ATOM 731 C CA . GLN A 1 130 ? -0.752 49.819 35.897 1.00 71.88 290 GLN A CA 1
ATOM 732 C C . GLN A 1 130 ? -0.400 49.265 34.519 1.00 71.27 290 GLN A C 1
ATOM 733 O O . GLN A 1 130 ? -0.425 48.054 34.312 1.00 71.43 290 GLN A O 1
ATOM 735 N N . GLU A 1 131 ? -0.060 50.143 33.581 1.00 70.36 291 GLU A N 1
ATOM 736 C CA . GLU A 1 131 ? 0.283 49.711 32.228 1.00 69.87 291 GLU A CA 1
ATOM 737 C C . GLU A 1 131 ? 1.762 49.444 31.993 1.00 67.43 291 GLU A C 1
ATOM 738 O O . GLU A 1 131 ? 2.124 48.655 31.119 1.00 67.38 291 GLU A O 1
ATOM 744 N N . SER A 1 132 ? 2.621 50.116 32.748 1.00 64.11 292 SER A N 1
ATOM 745 C CA . SER A 1 132 ? 4.052 49.901 32.602 1.00 61.29 292 SER A CA 1
ATOM 746 C C . SER A 1 132 ? 4.382 48.508 33.129 1.00 58.43 292 SER A C 1
ATOM 747 O O . SER A 1 132 ? 5.344 47.878 32.695 1.00 58.59 292 SER A O 1
ATOM 750 N N . ARG A 1 133 ? 3.561 48.033 34.061 1.00 55.57 293 ARG A N 1
ATOM 751 C CA . ARG A 1 133 ? 3.739 46.717 34.657 1.00 53.57 293 ARG A CA 1
ATOM 752 C C . ARG A 1 133 ? 3.509 45.585 33.667 1.00 50.87 293 ARG A C 1
ATOM 753 O O . ARG A 1 133 ? 4.265 44.616 33.633 1.00 51.05 293 ARG A O 1
ATOM 761 N N . VAL A 1 134 ? 2.464 45.708 32.861 1.00 47.78 294 VAL A N 1
ATOM 762 C CA . VAL A 1 134 ? 2.158 44.681 31.881 1.00 44.71 294 VAL A CA 1
ATOM 763 C C . VAL A 1 134 ? 3.207 44.639 30.767 1.00 43.56 294 VAL A C 1
ATOM 764 O O . VAL A 1 134 ? 3.632 43.557 30.354 1.00 43.90 294 VAL A O 1
ATOM 768 N N . SER A 1 135 ? 3.639 45.811 30.305 1.00 42.27 295 SER A N 1
ATOM 769 C CA . SER A 1 135 ? 4.635 45.916 29.237 1.00 40.55 295 SER A CA 1
ATOM 770 C C . SER A 1 135 ? 5.951 45.240 29.598 1.00 38.55 295 SER A C 1
ATOM 771 O O . SER A 1 135 ? 6.472 44.439 28.829 1.00 36.90 295 SER A O 1
ATOM 774 N N . GLU A 1 136 ? 6.493 45.580 30.765 1.00 39.75 296 GLU A N 1
ATOM 775 C CA . GLU A 1 136 ? 7.755 44.995 31.228 1.00 41.16 296 GLU A CA 1
ATOM 776 C C . GLU A 1 136 ? 7.663 43.489 31.407 1.00 37.69 296 GLU A C 1
ATOM 777 O O . GLU A 1 136 ? 8.563 42.754 31.005 1.00 38.05 296 GLU A O 1
ATOM 783 N N . ILE A 1 137 ? 6.573 43.037 32.014 1.00 34.62 297 ILE A N 1
ATOM 784 C CA . ILE A 1 137 ? 6.368 41.620 32.238 1.00 32.38 297 ILE A CA 1
ATOM 785 C C . ILE A 1 137 ? 6.190 40.934 30.890 1.00 32.67 297 ILE A C 1
ATOM 786 O O . ILE A 1 137 ? 6.713 39.842 30.666 1.00 31.23 297 ILE A O 1
ATOM 791 N N . HIS A 1 138 ? 5.471 41.591 29.985 1.00 32.54 298 HIS A N 1
ATOM 792 C CA . HIS A 1 138 ? 5.243 41.047 28.652 1.00 34.05 298 HIS A CA 1
ATOM 793 C C . HIS A 1 138 ? 6.595 40.797 27.979 1.00 34.20 298 HIS A C 1
ATOM 794 O O . HIS A 1 138 ? 6.859 39.711 27.468 1.00 32.80 298 HIS A O 1
ATOM 801 N N . SER A 1 139 ? 7.441 41.819 27.982 1.00 35.90 299 SER A N 1
ATOM 802 C CA . SER A 1 139 ? 8.770 41.722 27.402 1.00 37.97 299 SER A CA 1
ATOM 803 C C . SER A 1 139 ? 9.616 40.648 28.097 1.00 37.26 299 SER A C 1
ATOM 804 O O . SER A 1 139 ? 10.368 39.913 27.448 1.00 37.44 299 SER A O 1
ATOM 807 N N . LEU A 1 140 ? 9.496 40.560 29.418 1.00 35.22 300 LEU A N 1
ATOM 808 C CA . LEU A 1 140 ? 10.249 39.564 30.177 1.00 32.97 300 LEU A CA 1
ATOM 809 C C . LEU A 1 140 ? 9.823 38.138 29.840 1.00 31.73 300 LEU A C 1
ATOM 810 O O . LEU A 1 140 ? 10.647 37.227 29.835 1.00 32.95 300 LEU A O 1
ATOM 815 N N . VAL A 1 141 ? 8.539 37.938 29.565 1.00 29.53 301 VAL A N 1
ATOM 816 C CA . VAL A 1 141 ? 8.057 36.608 29.234 1.00 26.85 301 VAL A CA 1
ATOM 817 C C . VAL A 1 141 ? 8.609 36.141 27.900 1.00 27.00 301 VAL A C 1
ATOM 818 O O . VAL A 1 141 ? 8.905 34.958 27.726 1.00 28.13 301 VAL A O 1
ATOM 822 N N . HIS A 1 142 ? 8.747 37.061 26.954 1.00 29.13 302 HIS A N 1
ATOM 823 C CA . HIS A 1 142 ? 9.253 36.693 25.640 1.00 33.45 302 HIS A CA 1
ATOM 824 C C . HIS A 1 142 ? 10.754 36.471 25.578 1.00 33.35 302 HIS A C 1
ATOM 825 O O . HIS A 1 142 ? 11.283 36.049 24.551 1.00 33.02 302 HIS A O 1
ATOM 832 N N . ARG A 1 143 ? 11.429 36.737 26.689 1.00 33.55 303 ARG A N 1
ATOM 833 C CA . ARG A 1 143 ? 12.854 36.528 26.758 1.00 35.54 303 ARG A CA 1
ATOM 834 C C . ARG A 1 143 ? 13.187 35.180 27.400 1.00 34.26 303 ARG A C 1
ATOM 835 O O . ARG A 1 143 ? 14.330 34.730 27.359 1.00 35.56 303 ARG A O 1
ATOM 843 N N . LEU A 1 144 ? 12.178 34.525 27.966 1.00 31.79 304 LEU A N 1
ATOM 844 C CA . LEU A 1 144 ? 12.372 33.220 28.589 1.00 32.04 304 LEU A CA 1
ATOM 845 C C . LEU A 1 144 ? 12.583 32.152 27.530 1.00 30.73 304 LEU A C 1
ATOM 846 O O . LEU A 1 144 ? 12.169 32.307 26.398 1.00 33.44 304 LEU A O 1
ATOM 851 N N . PRO A 1 145 ? 13.253 31.054 27.886 1.00 31.55 305 PRO A N 1
ATOM 852 C CA . PRO A 1 145 ? 13.458 29.990 26.894 1.00 30.96 305 PRO A CA 1
ATOM 853 C C . PRO A 1 145 ? 12.070 29.431 26.512 1.00 32.02 305 PRO A C 1
ATOM 854 O O . PRO A 1 145 ? 11.159 29.363 27.345 1.00 30.77 305 PRO A O 1
ATOM 858 N N . GLU A 1 146 ? 11.927 29.021 25.261 1.00 33.12 306 GLU A N 1
ATOM 859 C CA . GLU A 1 146 ? 10.680 28.477 24.740 1.00 35.74 306 GLU A CA 1
ATOM 860 C C . GLU A 1 146 ? 9.898 27.590 25.708 1.00 35.60 306 GLU A C 1
ATOM 861 O O . GLU A 1 146 ? 8.725 27.838 25.965 1.00 32.68 306 GLU A O 1
ATOM 867 N N . LYS A 1 147 ? 10.552 26.562 26.241 1.00 33.87 307 LYS A N 1
ATOM 868 C CA . LYS A 1 147 ? 9.905 25.635 27.156 1.00 33.68 307 LYS A CA 1
ATOM 869 C C . LYS A 1 147 ? 9.262 26.253 28.399 1.00 33.14 307 LYS A C 1
ATOM 870 O O . LYS A 1 147 ? 8.175 25.834 28.798 1.00 33.50 307 LYS A O 1
ATOM 876 N N . AS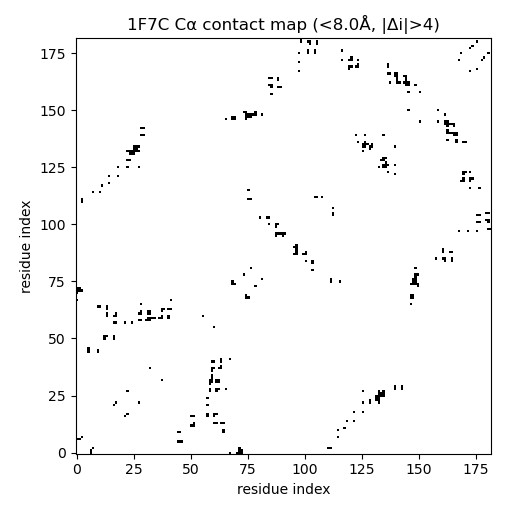N A 1 148 ? 9.918 27.230 29.018 1.00 31.93 308 ASN A N 1
ATOM 877 C CA . ASN A 1 148 ? 9.351 27.864 30.202 1.00 29.26 308 ASN A CA 1
ATOM 878 C C . ASN A 1 148 ? 8.143 28.668 29.777 1.00 30.02 308 ASN A C 1
ATOM 879 O O . ASN A 1 148 ? 7.092 28.611 30.417 1.00 28.07 308 ASN A O 1
ATOM 884 N N . ARG A 1 149 ? 8.303 29.416 28.691 1.00 30.39 309 ARG A N 1
ATOM 885 C CA . ARG A 1 149 ? 7.231 30.242 28.160 1.00 30.27 309 ARG A CA 1
ATOM 886 C C . ARG A 1 149 ? 6.009 29.381 27.812 1.00 30.52 309 ARG A C 1
ATOM 887 O O . ARG A 1 149 ? 4.874 29.709 28.177 1.00 27.93 309 ARG A O 1
ATOM 895 N N . GLN A 1 150 ? 6.254 28.266 27.131 1.00 30.04 310 GLN A N 1
ATOM 896 C CA . GLN A 1 150 ? 5.186 27.374 26.723 1.00 29.70 310 GLN A CA 1
ATOM 897 C C . GLN A 1 150 ? 4.390 26.798 27.878 1.00 29.81 310 GLN A C 1
ATOM 898 O O . GLN A 1 150 ? 3.165 26.828 27.853 1.00 28.04 310 GLN A O 1
ATOM 904 N N . MET A 1 151 ? 5.076 26.255 28.879 1.00 27.47 311 MET A N 1
ATOM 905 C CA . MET A 1 151 ? 4.376 25.686 30.013 1.00 27.61 311 MET A CA 1
ATOM 906 C C . MET A 1 151 ? 3.639 26.779 30.771 1.00 27.44 311 MET A C 1
ATOM 907 O O . MET A 1 151 ? 2.514 26.586 31.218 1.00 24.74 311 MET A O 1
ATOM 912 N N . LEU A 1 152 ? 4.289 27.927 30.905 1.00 24.87 312 LEU A N 1
ATOM 913 C CA . LEU A 1 152 ? 3.709 29.060 31.588 1.00 26.76 312 LEU A CA 1
ATOM 914 C C . LEU A 1 152 ? 2.429 29.500 30.846 1.00 27.55 312 LEU A C 1
ATOM 915 O O . LEU A 1 152 ? 1.455 29.950 31.454 1.00 25.98 312 LEU A O 1
ATOM 920 N N . HIS A 1 153 ? 2.444 29.361 29.526 1.00 28.25 313 HIS A N 1
ATOM 921 C CA . HIS A 1 153 ? 1.304 29.739 28.700 1.00 28.62 313 HIS A CA 1
ATOM 922 C C . HIS A 1 153 ? 0.096 28.834 28.970 1.00 28.35 313 HIS A C 1
ATOM 923 O O . HIS A 1 153 ? -1.018 29.322 29.158 1.00 29.28 313 HIS A O 1
ATOM 930 N N . LEU A 1 154 ? 0.324 27.523 28.979 1.00 26.81 314 LEU A N 1
ATOM 931 C CA . LEU A 1 154 ? -0.734 26.557 29.240 1.00 28.36 314 LEU A CA 1
ATOM 932 C C . LEU A 1 154 ? -1.330 26.791 30.612 1.00 28.53 314 LEU A C 1
ATOM 933 O O . LEU A 1 154 ? -2.540 26.735 30.781 1.00 31.59 314 LEU A O 1
ATOM 938 N N . LEU A 1 155 ? -0.472 27.034 31.596 1.00 27.32 315 LEU A N 1
ATOM 939 C CA . LEU A 1 155 ? -0.920 27.266 32.955 1.00 27.32 315 LEU A CA 1
ATOM 940 C C . LEU A 1 155 ? -1.762 28.517 33.141 1.00 25.35 315 LEU A C 1
ATOM 941 O O . LEU A 1 155 ? -2.801 28.454 33.782 1.00 22.35 315 LEU A O 1
ATOM 946 N N . MET A 1 156 ? -1.314 29.647 32.597 1.00 24.48 316 MET A N 1
ATOM 947 C CA . MET A 1 156 ? -2.059 30.895 32.747 1.00 27.11 316 MET A CA 1
ATOM 948 C C . MET A 1 156 ? -3.400 30.892 31.986 1.00 28.94 316 MET A C 1
ATOM 949 O O . MET A 1 156 ? -4.394 31.459 32.444 1.00 25.24 316 MET A O 1
ATOM 954 N N . ASN A 1 157 ? -3.422 30.255 30.822 1.00 30.47 317 ASN A N 1
ATOM 955 C CA . ASN A 1 157 ? -4.640 30.169 30.030 1.00 28.66 317 ASN A CA 1
ATOM 956 C C . ASN A 1 157 ? -5.671 29.404 30.860 1.00 28.53 317 ASN A C 1
ATOM 957 O O . ASN A 1 157 ? -6.830 29.814 30.965 1.00 25.14 317 ASN A O 1
ATOM 962 N N . HIS A 1 158 ? -5.219 28.303 31.463 1.00 23.95 318 HIS A N 1
ATOM 963 C CA . HIS A 1 158 ? -6.056 27.439 32.291 1.00 23.04 318 HIS A CA 1
ATOM 964 C C . HIS A 1 158 ? -6.545 28.116 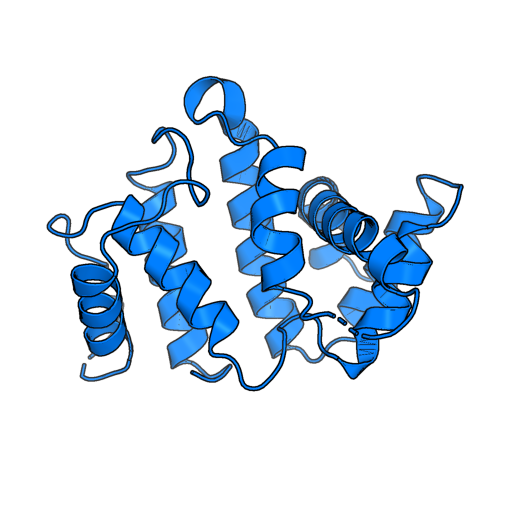33.569 1.00 23.51 318 HIS A C 1
ATOM 965 O O . HIS A 1 158 ? -7.714 27.969 33.952 1.00 24.51 318 HIS A O 1
ATOM 972 N N . LEU A 1 159 ? -5.659 28.848 34.237 1.00 23.89 319 LEU A N 1
ATOM 973 C CA . LEU A 1 159 ? -6.037 29.535 35.472 1.00 24.94 319 LEU A CA 1
ATOM 974 C C . LEU A 1 159 ? -7.057 30.646 35.205 1.00 26.00 319 LEU A C 1
ATOM 975 O O . LEU A 1 159 ? -7.909 30.910 36.045 1.00 27.29 319 LEU A O 1
ATOM 980 N N . ALA A 1 160 ? -6.978 31.284 34.038 1.00 24.89 320 ALA A N 1
ATOM 981 C CA . ALA A 1 160 ? -7.919 32.350 33.681 1.00 25.92 320 ALA A CA 1
ATOM 982 C C . ALA A 1 160 ? -9.342 31.783 33.591 1.00 26.11 320 ALA A C 1
ATOM 983 O O . ALA A 1 160 ? -10.312 32.459 33.931 1.00 25.78 320 ALA A O 1
ATOM 985 N N . LYS A 1 161 ? -9.445 30.541 33.127 1.00 26.69 321 LYS A N 1
ATOM 986 C CA . LYS A 1 161 ? -10.714 29.852 32.997 1.00 27.65 321 LYS A CA 1
ATOM 987 C C . LYS A 1 161 ? -11.207 29.468 34.377 1.00 28.18 321 LYS A C 1
ATOM 988 O O . LYS A 1 161 ? -12.402 29.543 34.659 1.00 28.81 321 LYS A O 1
ATOM 994 N N . VAL A 1 162 ? -10.282 29.033 35.230 1.00 27.61 322 VAL A N 1
ATOM 995 C CA . VAL A 1 162 ? -10.628 28.656 36.591 1.00 24.84 322 VAL A CA 1
ATOM 996 C C . VAL A 1 162 ? -11.188 29.885 37.292 1.00 26.84 322 VAL A C 1
ATOM 997 O O . VAL A 1 162 ? -12.241 29.814 37.937 1.00 23.76 322 VAL A O 1
ATOM 1001 N N . ALA A 1 163 ? -10.488 31.014 37.145 1.00 25.10 323 ALA A N 1
ATOM 1002 C CA . ALA A 1 163 ? -10.891 32.261 37.793 1.00 26.09 323 ALA A CA 1
ATOM 1003 C C . ALA A 1 163 ? -12.203 32.844 37.285 1.00 26.56 323 ALA A C 1
ATOM 1004 O O . ALA A 1 163 ? -12.929 33.493 38.036 1.00 26.06 323 ALA A O 1
ATOM 1006 N N . ASP A 1 164 ? -12.506 32.629 36.011 1.00 25.38 324 ASP A N 1
ATOM 1007 C CA . ASP A 1 164 ? -13.738 33.157 35.462 1.00 26.02 324 ASP A CA 1
ATOM 1008 C C . ASP A 1 164 ? -14.959 32.448 36.082 1.00 26.94 324 ASP A C 1
ATOM 1009 O O . ASP A 1 164 ? -16.066 32.953 36.012 1.00 28.69 324 ASP A O 1
ATOM 1014 N N . ASN A 1 165 ? -14.746 31.296 36.708 1.00 24.65 325 ASN A N 1
ATOM 1015 C CA . ASN A 1 165 ? -15.823 30.545 37.339 1.00 25.44 325 ASN A CA 1
ATOM 1016 C C . ASN A 1 165 ? -15.730 30.665 38.866 1.00 27.26 325 ASN A C 1
ATOM 1017 O O . ASN A 1 165 ? -16.183 29.778 39.607 1.00 24.64 325 ASN A O 1
ATOM 1022 N N . HIS A 1 166 ? -15.175 31.785 39.331 1.00 27.64 326 HIS A N 1
ATOM 1023 C CA . HIS A 1 166 ? -15.006 32.004 40.765 1.00 31.98 326 HIS A CA 1
ATOM 1024 C C . HIS A 1 166 ? -16.286 32.026 41.626 1.00 34.33 326 HIS A C 1
ATOM 1025 O O . HIS A 1 166 ? -16.261 31.560 42.766 1.00 33.61 326 HIS A O 1
ATOM 1032 N N . LYS A 1 167 ? -17.393 32.553 41.107 1.00 34.91 327 LYS A N 1
ATOM 1033 C CA . LYS A 1 167 ? -18.632 32.572 41.886 1.00 36.42 327 LYS A CA 1
ATOM 1034 C C . LYS A 1 167 ? -18.921 31.174 42.429 1.00 36.48 327 LYS A C 1
ATOM 1035 O O . LYS A 1 167 ? -19.409 31.017 43.546 1.00 37.92 327 LYS A O 1
ATOM 1041 N N . GLN A 1 168 ? -18.602 30.162 41.632 1.00 34.72 328 GLN A N 1
ATOM 1042 C CA . GLN A 1 168 ? -18.835 28.780 42.002 1.00 34.14 328 GLN A CA 1
ATOM 1043 C C . GLN A 1 168 ? -17.662 28.118 42.735 1.00 35.05 328 GLN A C 1
ATOM 1044 O O . GLN A 1 168 ? -17.846 27.541 43.816 1.00 35.58 328 GLN A O 1
ATOM 1050 N N . ASN A 1 169 ? -16.461 28.186 42.155 1.00 32.88 329 ASN A N 1
ATOM 1051 C CA . ASN A 1 169 ? -15.313 27.541 42.786 1.00 31.91 329 ASN A CA 1
ATOM 1052 C C . ASN A 1 169 ? -14.548 28.384 43.805 1.00 30.40 329 ASN A C 1
ATOM 1053 O O . ASN A 1 169 ? -13.610 27.900 44.428 1.00 31.26 329 ASN A O 1
ATOM 1058 N N . LEU A 1 170 ? -14.963 29.635 43.973 1.00 31.82 330 LEU A N 1
ATOM 1059 C CA . LEU A 1 170 ? -14.360 30.563 44.938 1.00 32.83 330 LEU A CA 1
ATOM 1060 C C . LEU A 1 170 ? -12.925 30.951 44.632 1.00 32.96 330 LEU A C 1
ATOM 1061 O O . LEU A 1 170 ? -12.297 31.616 45.436 1.00 34.71 330 LEU A O 1
ATOM 1066 N N . MET A 1 171 ? -12.394 30.542 43.486 1.00 3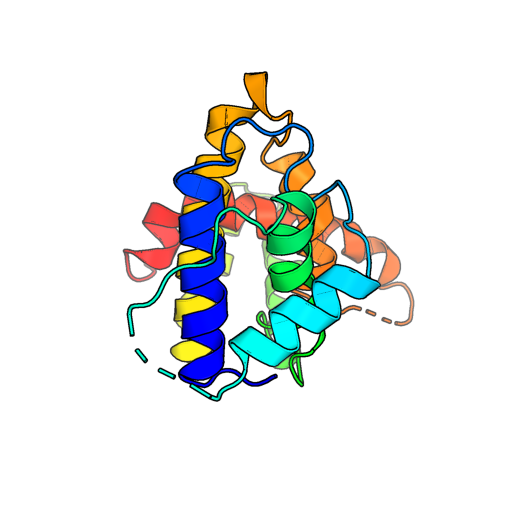3.44 331 MET A N 1
ATOM 1067 C CA . MET A 1 171 ? -11.010 30.877 43.170 1.00 31.44 331 MET A CA 1
ATOM 1068 C C . MET A 1 171 ? -10.852 32.063 42.234 1.00 30.40 331 MET A C 1
ATOM 1069 O O . MET A 1 171 ? -10.803 31.915 41.017 1.00 30.54 331 MET A O 1
ATOM 1074 N N . THR A 1 172 ? -10.773 33.246 42.827 1.00 29.07 332 THR A N 1
ATOM 1075 C CA . THR A 1 172 ? -10.602 34.471 42.080 1.00 30.04 332 THR A CA 1
ATOM 1076 C C . THR A 1 172 ? -9.148 34.566 41.649 1.00 29.80 332 THR A C 1
ATOM 1077 O O . THR A 1 172 ? -8.313 33.753 42.053 1.00 28.43 332 THR A O 1
ATOM 1081 N N . VAL A 1 173 ? -8.852 35.574 40.837 1.00 29.01 333 VAL A N 1
ATOM 1082 C CA . VAL A 1 173 ? -7.495 35.801 40.360 1.00 30.96 333 VAL A CA 1
ATOM 1083 C C . VAL A 1 173 ? -6.564 35.947 41.569 1.00 31.40 333 VAL A C 1
ATOM 1084 O O . VAL A 1 173 ? -5.539 35.276 41.670 1.00 31.21 333 VAL A O 1
ATOM 1088 N N . ALA A 1 174 ? -6.946 36.818 42.495 1.00 32.01 334 ALA A N 1
ATOM 1089 C CA . ALA A 1 174 ? -6.157 37.053 43.694 1.00 31.68 334 ALA A CA 1
ATOM 1090 C C . ALA A 1 174 ? -5.900 35.758 44.466 1.00 31.44 334 ALA A C 1
ATOM 1091 O O . ALA A 1 174 ? -4.777 35.519 44.906 1.00 33.04 334 ALA A O 1
ATOM 1093 N N . ASN A 1 175 ? -6.928 34.925 44.632 1.00 30.61 335 ASN A N 1
ATOM 1094 C CA . ASN A 1 175 ? -6.765 33.657 45.340 1.00 31.12 335 ASN A CA 1
ATOM 1095 C C . ASN A 1 175 ? -5.818 32.697 44.612 1.00 31.19 335 ASN A C 1
ATOM 1096 O O . ASN A 1 175 ? -5.113 31.913 45.237 1.00 32.23 335 ASN A O 1
ATOM 1101 N N . LEU A 1 176 ? -5.811 32.737 43.288 1.00 28.49 336 LEU A N 1
ATOM 1102 C CA . LEU A 1 176 ? -4.928 31.860 42.550 1.00 27.34 336 LEU A CA 1
ATOM 1103 C C . LEU A 1 176 ? -3.503 32.395 42.665 1.00 26.82 336 LEU A C 1
ATOM 1104 O O . LEU A 1 176 ? -2.546 31.629 42.723 1.00 25.11 336 LEU A O 1
ATOM 1109 N N . GLY A 1 177 ? -3.368 33.714 42.718 1.00 28.97 337 GLY A N 1
ATOM 1110 C CA . GLY A 1 177 ? -2.050 34.316 42.845 1.00 31.48 337 GLY A CA 1
ATOM 1111 C C . GLY A 1 177 ? -1.345 33.881 44.121 1.00 33.57 337 GLY A C 1
ATOM 1112 O O . GLY A 1 177 ? -0.134 33.652 44.126 1.00 33.94 337 GLY A O 1
ATOM 1113 N N . VAL A 1 178 ? -2.106 33.759 45.203 1.00 33.26 338 VAL A N 1
ATOM 1114 C CA . VAL A 1 178 ? -1.558 33.335 46.486 1.00 34.80 338 VAL A CA 1
ATOM 1115 C C . VAL A 1 178 ? -1.047 31.903 46.430 1.00 36.27 338 VAL A C 1
ATOM 1116 O O . VAL A 1 178 ? -0.021 31.583 47.032 1.00 37.14 338 VAL A O 1
ATOM 1120 N N . VAL A 1 179 ? -1.768 31.041 45.717 1.00 35.30 339 VAL A N 1
ATOM 1121 C CA . VAL A 1 179 ? -1.370 29.643 45.602 1.00 34.61 339 VAL A CA 1
ATOM 1122 C C . VAL A 1 179 ? -0.197 29.422 44.660 1.00 33.46 339 VAL A C 1
ATOM 1123 O O . VAL A 1 179 ? 0.674 28.606 44.929 1.00 35.17 339 VAL A O 1
ATOM 1127 N N . PHE A 1 180 ? -0.168 30.157 43.559 1.00 32.17 340 PHE A N 1
ATOM 1128 C CA . PHE A 1 180 ? 0.884 29.959 42.571 1.00 32.28 340 PHE A CA 1
ATOM 1129 C C . PHE A 1 180 ? 2.087 30.885 42.622 1.00 30.17 340 PHE A C 1
ATOM 1130 O O . PHE A 1 180 ? 3.118 30.569 42.048 1.00 28.37 340 PHE A O 1
ATOM 1138 N N . GLY A 1 181 ? 1.951 32.017 43.301 1.00 30.51 341 GLY A N 1
ATOM 1139 C CA . GLY A 1 181 ? 3.054 32.954 43.408 1.00 31.67 341 GLY A CA 1
ATOM 1140 C C . GLY A 1 181 ? 4.296 32.296 43.977 1.00 33.71 341 GLY A C 1
ATOM 1141 O O . GLY A 1 181 ? 5.362 32.371 43.376 1.00 32.74 341 GLY A O 1
ATOM 1142 N N . PRO A 1 182 ? 4.189 31.624 45.131 1.00 35.45 342 PRO A N 1
ATOM 1143 C CA . PRO A 1 182 ? 5.350 30.968 45.735 1.00 37.76 342 PRO A CA 1
ATOM 1144 C C . PRO A 1 182 ? 5.726 29.655 45.055 1.00 38.08 342 PRO A C 1
ATOM 1145 O O . PRO A 1 182 ? 6.793 29.106 45.312 1.00 40.91 342 PRO A O 1
ATOM 1149 N N . THR A 1 183 ? 4.857 29.161 44.184 1.00 37.32 343 THR A N 1
ATOM 1150 C CA . THR A 1 183 ? 5.106 27.906 43.494 1.00 36.80 343 THR A CA 1
ATOM 1151 C C . THR A 1 183 ? 5.832 28.091 42.171 1.00 37.27 343 THR A C 1
ATOM 1152 O O . THR A 1 183 ? 6.470 27.161 41.676 1.00 38.92 343 THR A O 1
ATOM 1156 N N . LEU A 1 184 ? 5.731 29.284 41.595 1.00 36.45 344 LEU A N 1
ATOM 1157 C CA . LEU A 1 184 ? 6.356 29.553 40.306 1.00 37.98 344 LEU A CA 1
ATOM 1158 C C . LEU A 1 184 ? 7.609 30.410 40.411 1.00 39.07 344 LEU A C 1
ATOM 1159 O O . LEU A 1 184 ? 8.394 30.497 39.469 1.00 38.23 344 LEU A O 1
ATOM 1164 N N . LEU A 1 185 ? 7.773 31.048 41.563 1.00 42.26 345 LEU A N 1
ATOM 1165 C CA . LEU A 1 185 ? 8.924 31.895 41.856 1.00 45.53 345 LEU A CA 1
ATOM 1166 C C . LEU A 1 185 ? 9.423 31.444 43.224 1.00 49.29 345 LEU A C 1
ATOM 1167 O O . LEU A 1 185 ? 8.802 31.762 44.232 1.00 51.07 345 LEU A O 1
ATOM 1172 N N . ARG A 1 186 ? 10.520 30.691 43.267 1.00 52.66 346 ARG A N 1
ATOM 1173 C CA . ARG A 1 186 ? 11.043 30.222 44.546 1.00 57.36 346 ARG A CA 1
ATOM 1174 C C . ARG A 1 186 ? 11.899 31.298 45.198 1.00 61.92 346 ARG A C 1
ATOM 1175 O O . ARG A 1 186 ? 13.008 31.570 44.743 1.00 62.94 346 ARG A O 1
ATOM 1183 N N . PRO A 1 187 ? 11.398 31.924 46.277 1.00 66.29 347 PRO A N 1
ATOM 1184 C CA . PRO A 1 187 ? 12.124 32.976 47.004 1.00 69.25 347 PRO A CA 1
ATOM 1185 C C . PRO A 1 187 ? 13.516 32.543 47.491 1.00 70.04 347 PRO A C 1
ATOM 1186 O O . PRO A 1 187 ? 13.937 31.403 47.189 1.00 70.32 347 PRO A O 1
ATOM 1190 N N . THR A 1 191 ? 17.768 35.692 50.939 1.00 88.25 351 THR A N 1
ATOM 1191 C CA . THR A 1 191 ? 17.058 35.857 52.242 1.00 88.76 351 THR A CA 1
ATOM 1192 C C . THR A 1 191 ? 17.653 37.001 53.070 1.00 88.85 351 THR A C 1
ATOM 1193 O O . THR A 1 191 ? 18.712 36.852 53.686 1.00 89.36 351 THR A O 1
ATOM 1197 N N . VAL A 1 192 ? 16.957 38.137 53.086 1.00 87.92 352 VAL A N 1
ATOM 1198 C CA . VAL A 1 192 ? 17.404 39.322 53.822 1.00 86.55 352 VAL A CA 1
ATOM 1199 C C . VAL A 1 192 ? 16.221 40.191 54.273 1.00 85.61 352 VAL A C 1
ATOM 1200 O O . VAL A 1 192 ? 15.626 39.964 55.331 1.00 85.56 352 VAL A O 1
ATOM 1204 N N . ALA A 1 193 ? 15.906 41.205 53.474 1.00 83.79 353 ALA A N 1
ATOM 1205 C CA . ALA A 1 193 ? 14.786 42.095 53.743 1.00 81.07 353 ALA A CA 1
ATOM 1206 C C . ALA A 1 193 ? 13.844 41.850 52.573 1.00 79.39 353 ALA A C 1
ATOM 1207 O O . ALA A 1 193 ? 12.816 42.509 52.425 1.00 78.91 353 ALA A O 1
ATOM 1209 N N . ALA A 1 194 ? 14.227 40.881 51.745 1.00 76.97 354 ALA A N 1
ATOM 1210 C CA . ALA A 1 194 ? 13.469 40.489 50.565 1.00 73.69 354 ALA A CA 1
ATOM 1211 C C . ALA A 1 194 ? 12.121 39.893 50.949 1.00 71.25 354 ALA A C 1
ATOM 1212 O O . ALA A 1 194 ? 11.330 39.520 50.082 1.00 69.74 354 ALA A O 1
ATOM 1214 N N . ILE A 1 195 ? 11.864 39.801 52.249 1.00 68.03 355 ILE A N 1
ATOM 1215 C CA . ILE A 1 195 ? 10.604 39.257 52.727 1.00 65.11 355 ILE A CA 1
ATOM 1216 C C . ILE A 1 195 ? 9.464 40.196 52.338 1.00 63.41 355 ILE A C 1
ATOM 1217 O O . ILE A 1 195 ? 8.314 39.777 52.213 1.00 63.38 355 ILE A O 1
ATOM 1222 N N . MET A 1 196 ? 9.790 41.466 52.127 1.00 60.33 356 MET A N 1
ATOM 1223 C CA . MET A 1 196 ? 8.784 42.451 51.767 1.00 59.08 356 MET A CA 1
ATOM 1224 C C . MET A 1 196 ? 8.403 42.436 50.292 1.00 56.98 356 MET A C 1
ATOM 1225 O O . MET A 1 196 ? 7.501 43.154 49.876 1.00 56.24 356 MET A O 1
ATOM 1230 N N . ASP A 1 197 ? 9.086 41.611 49.505 1.00 56.35 357 ASP A N 1
ATOM 1231 C CA . ASP A 1 197 ? 8.790 41.495 48.079 1.00 5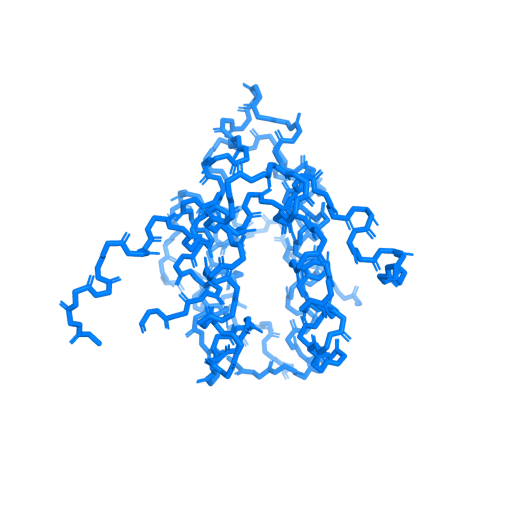4.28 357 ASP A CA 1
ATOM 1232 C C . ASP A 1 197 ? 8.033 40.202 47.766 1.00 52.00 357 ASP A C 1
ATOM 1233 O O . ASP A 1 197 ? 7.699 39.945 46.615 1.00 52.20 357 ASP A O 1
ATOM 1238 N N . ILE A 1 198 ? 7.770 39.391 48.787 1.00 49.59 358 ILE A N 1
ATOM 1239 C CA . ILE A 1 198 ? 7.046 38.139 48.592 1.00 48.14 358 ILE A CA 1
ATOM 1240 C C . ILE A 1 198 ? 5.657 38.429 48.056 1.00 46.74 358 ILE A C 1
ATOM 1241 O O . ILE A 1 198 ? 5.150 37.724 47.182 1.00 49.19 358 ILE A O 1
ATOM 1246 N N . LYS A 1 199 ? 5.039 39.478 48.576 1.00 44.28 359 LYS A N 1
ATOM 1247 C CA . LYS A 1 199 ? 3.709 39.841 48.130 1.00 44.13 359 LYS A CA 1
ATOM 1248 C C . LYS A 1 199 ? 3.668 40.121 46.630 1.00 43.18 359 LYS A C 1
ATOM 1249 O O . LYS A 1 199 ? 2.697 39.770 45.964 1.00 43.44 359 LYS A O 1
ATOM 1255 N N . PHE A 1 200 ? 4.713 40.749 46.096 1.00 42.98 360 PHE A N 1
ATOM 1256 C CA . PHE A 1 200 ? 4.746 41.052 44.667 1.00 42.78 360 PHE A CA 1
ATOM 1257 C C . PHE A 1 200 ? 4.903 39.810 43.801 1.00 41.64 360 PHE A C 1
ATOM 1258 O O . PHE A 1 200 ? 4.628 39.849 42.610 1.00 42.66 360 PHE A O 1
ATOM 1266 N N . GLN A 1 201 ? 5.354 38.711 44.388 1.00 40.63 361 GLN A N 1
ATOM 1267 C CA . GLN A 1 201 ? 5.484 37.485 43.618 1.00 40.22 361 GLN A CA 1
ATOM 1268 C C . GLN A 1 201 ? 4.067 37.093 43.214 1.00 38.66 361 GLN A C 1
ATOM 1269 O O . GLN A 1 201 ? 3.839 36.537 42.140 1.00 37.76 361 GLN A O 1
ATOM 1275 N N . ASN A 1 202 ? 3.115 37.399 44.090 1.00 36.27 362 ASN A N 1
ATOM 1276 C CA . ASN A 1 202 ? 1.717 37.093 43.851 1.00 34.39 362 ASN A CA 1
ATOM 1277 C C . ASN A 1 202 ? 1.093 38.021 42.802 1.00 32.68 362 ASN A C 1
ATOM 1278 O O . ASN A 1 202 ? 0.268 37.586 42.006 1.00 30.81 362 ASN A O 1
ATOM 1283 N N . ILE A 1 203 ? 1.499 39.288 42.801 1.00 32.72 363 ILE A N 1
ATOM 1284 C CA . ILE A 1 203 ? 0.994 40.270 41.839 1.00 33.12 363 ILE A CA 1
ATOM 1285 C C . ILE A 1 203 ? 1.396 39.873 40.415 1.00 33.39 363 ILE A C 1
ATOM 1286 O O . ILE A 1 203 ? 0.653 40.093 39.449 1.00 32.47 363 ILE A O 1
ATOM 1291 N N . VAL A 1 204 ? 2.582 39.288 40.296 1.00 32.62 364 VAL A N 1
ATOM 1292 C CA . VAL A 1 204 ? 3.088 38.856 39.007 1.00 31.60 364 VAL A CA 1
ATOM 1293 C C . VAL A 1 204 ? 2.146 37.792 38.422 1.00 30.21 364 VAL A C 1
ATOM 1294 O O . VAL A 1 204 ? 1.758 37.875 37.255 1.00 27.07 364 VAL A O 1
ATOM 1298 N N . ILE A 1 205 ? 1.771 36.805 39.233 1.00 27.73 365 ILE A N 1
ATOM 1299 C CA . ILE A 1 205 ? 0.879 35.763 38.753 1.00 29.08 365 ILE A CA 1
ATOM 1300 C C . ILE A 1 205 ? -0.469 36.377 38.338 1.00 29.27 365 ILE A C 1
ATOM 1301 O O . ILE A 1 205 ? -1.030 36.011 37.303 1.00 28.39 365 ILE A O 1
ATOM 1306 N N . GLU A 1 206 ? -0.967 37.318 39.140 1.00 26.12 366 GLU A N 1
ATOM 1307 C CA . GLU A 1 206 ? -2.226 37.983 38.853 1.00 27.94 366 GLU A CA 1
ATOM 1308 C C . GLU A 1 206 ? -2.186 38.669 37.502 1.00 27.99 366 GLU A C 1
ATOM 1309 O O . GLU A 1 206 ? -3.120 38.548 36.711 1.00 29.41 366 GLU A O 1
ATOM 1315 N N . ILE A 1 207 ? -1.110 39.398 37.240 1.00 28.29 367 ILE A N 1
ATOM 1316 C CA . ILE A 1 207 ? -0.964 40.092 35.973 1.00 29.13 367 ILE A CA 1
ATOM 1317 C C . ILE A 1 207 ? -0.939 39.105 34.806 1.00 27.93 367 ILE A C 1
ATOM 1318 O O . ILE A 1 207 ? -1.535 39.350 33.768 1.00 28.46 367 ILE A O 1
ATOM 1323 N N . LEU A 1 208 ? -0.258 37.982 34.987 1.00 28.85 368 LEU A N 1
ATOM 1324 C CA . LEU A 1 208 ? -0.170 36.976 33.937 1.00 27.89 368 LEU A CA 1
ATOM 1325 C C . LEU A 1 208 ? -1.501 36.303 33.644 1.00 27.60 368 LEU A C 1
ATOM 1326 O O . LEU A 1 208 ? -1.757 35.910 32.506 1.00 28.36 368 LEU A O 1
ATOM 1331 N N . ILE A 1 209 ? -2.340 36.155 34.667 1.00 27.57 369 ILE A N 1
ATOM 1332 C CA . ILE A 1 209 ? -3.654 35.537 34.496 1.00 27.52 369 ILE A CA 1
ATOM 1333 C C . ILE A 1 209 ? -4.594 36.512 33.769 1.00 28.74 369 ILE A C 1
ATOM 1334 O O . ILE A 1 209 ? -5.259 36.146 32.802 1.00 27.98 369 ILE A O 1
ATOM 1339 N N . GLU A 1 210 ? -4.612 37.762 34.216 1.00 28.46 370 GLU A N 1
ATOM 1340 C CA . GLU A 1 210 ? -5.480 38.759 33.617 1.00 31.26 370 GLU A CA 1
ATOM 1341 C C . GLU A 1 210 ? -5.114 39.276 32.231 1.00 30.96 370 GLU A C 1
ATOM 1342 O O . GLU A 1 210 ? -5.966 39.827 31.546 1.00 31.50 370 GLU A O 1
ATOM 1348 N N . ASN A 1 211 ? -3.869 39.092 31.802 1.00 29.56 371 ASN A N 1
ATOM 1349 C CA . ASN A 1 211 ? -3.462 39.576 30.488 1.00 28.06 371 ASN A CA 1
ATOM 1350 C C . ASN A 1 211 ? -2.793 38.479 29.689 1.00 28.52 371 ASN A C 1
ATOM 1351 O O . ASN A 1 211 ? -1.936 38.766 28.851 1.00 27.45 371 ASN A O 1
ATOM 1356 N N . HIS A 1 212 ? -3.185 37.229 29.928 1.00 27.08 372 HIS A N 1
ATOM 1357 C CA . HIS A 1 212 ? -2.552 36.115 29.235 1.00 30.82 372 HIS A CA 1
ATOM 1358 C C . HIS A 1 212 ? -2.686 36.160 27.711 1.00 32.05 372 HIS A C 1
ATOM 1359 O O . HIS A 1 212 ? -1.739 35.833 27.001 1.00 32.29 372 HIS A O 1
ATOM 1366 N N . GLU A 1 213 ? -3.839 36.582 27.203 1.00 35.16 373 GLU A N 1
ATOM 1367 C CA . GLU A 1 213 ? -4.036 36.651 25.755 1.00 36.95 373 GLU A CA 1
ATOM 1368 C C . GLU A 1 213 ? -3.000 37.558 25.112 1.00 34.62 373 GLU A C 1
ATOM 1369 O O . GLU A 1 213 ? -2.277 37.151 24.214 1.00 35.06 373 GLU A O 1
ATOM 1375 N N . LYS A 1 214 ? -2.930 38.793 25.586 1.00 35.13 374 LYS A N 1
ATOM 1376 C CA . LYS A 1 214 ? -1.991 39.765 25.052 1.00 36.77 374 LYS A CA 1
ATOM 1377 C C . LYS A 1 214 ? -0.537 39.347 25.261 1.00 37.21 374 LYS A C 1
ATOM 1378 O O . LYS A 1 214 ? 0.259 39.349 24.323 1.00 37.53 374 LYS A O 1
ATOM 1384 N N . ILE A 1 215 ? -0.201 38.969 26.490 1.00 35.63 375 ILE A N 1
ATOM 1385 C CA . ILE A 1 215 ? 1.159 38.579 26.817 1.00 33.09 375 ILE A CA 1
ATOM 1386 C C . ILE A 1 215 ? 1.703 37.375 26.062 1.00 33.82 375 ILE A C 1
ATOM 1387 O O . ILE A 1 215 ? 2.835 37.421 25.573 1.00 31.89 375 ILE A O 1
ATOM 1392 N N . PHE A 1 216 ? 0.918 36.304 25.959 1.00 32.45 376 PHE A N 1
ATOM 1393 C CA . PHE A 1 216 ? 1.404 35.110 25.272 1.00 34.14 376 PHE A CA 1
ATOM 1394 C C . PHE A 1 216 ? 1.106 34.985 23.781 1.00 36.03 376 PHE A C 1
ATOM 1395 O O . PHE A 1 216 ? 1.818 34.277 23.071 1.00 35.37 376 PHE A O 1
ATOM 1403 N N . ASN A 1 217 ? 0.071 35.656 23.289 1.00 39.94 377 ASN A N 1
ATOM 1404 C CA . ASN A 1 217 ? -0.251 35.518 21.872 1.00 42.64 377 ASN A CA 1
ATOM 1405 C C . ASN A 1 217 ? 0.271 36.611 20.953 1.00 42.98 377 ASN A C 1
ATOM 1406 O O . ASN A 1 217 ? 0.100 36.527 19.742 1.00 46.01 377 ASN A O 1
ATOM 1411 N N . THR A 1 218 ? 0.922 37.622 21.520 1.00 43.08 378 THR A N 1
ATOM 1412 C CA . THR A 1 218 ? 1.479 38.711 20.722 1.00 41.60 378 THR A CA 1
ATOM 1413 C C . THR A 1 218 ? 2.911 39.011 21.173 1.00 42.95 378 THR A C 1
ATOM 1414 O O . THR A 1 218 ? 3.286 38.720 22.309 1.00 41.49 378 THR A O 1
ATOM 1418 N N . VAL A 1 219 ? 3.704 39.588 20.275 1.00 44.64 379 VAL A N 1
ATOM 1419 C CA . VAL A 1 219 ? 5.089 39.953 20.564 1.00 47.20 379 VAL A CA 1
ATOM 1420 C C . VAL A 1 219 ? 5.118 41.341 21.192 1.00 48.04 379 VAL A C 1
ATOM 1421 O O . VAL A 1 219 ? 4.353 42.218 20.807 1.00 48.36 379 VAL A O 1
ATOM 1425 N N . PRO A 1 220 ? 6.002 41.561 22.175 1.00 50.40 380 PRO A N 1
ATOM 1426 C CA . PRO A 1 220 ? 6.046 42.886 22.801 1.00 53.24 380 PRO A CA 1
ATOM 1427 C C . PRO A 1 220 ? 6.359 44.051 21.859 1.00 56.75 380 PRO A C 1
ATOM 1428 O O . PRO A 1 220 ? 7.061 43.895 20.853 1.00 56.37 380 PRO A O 1
ATOM 1432 N N . GLU A 1 221 ? 5.813 45.216 22.203 1.00 59.78 381 GLU A N 1
ATOM 1433 C CA . GLU A 1 221 ? 5.984 46.444 21.431 1.00 63.49 381 GLU A CA 1
ATOM 1434 C C . GLU A 1 221 ? 7.453 46.823 21.232 1.00 65.34 381 GLU A C 1
ATOM 1435 O O . GLU A 1 221 ? 7.967 47.629 22.040 1.00 67.33 381 GLU A O 1
#

CATH classification: 1.10.555.10

Solvent-accessible surface area: 9498 Å² total; per-residue (Å²): 28,100,30,61,92,54,0,27,30,0,0,116,33,0,21,76,4,0,45,87,101,2,43,79,89,112,2,5,1,109,84,104,8,81,101,84,87,3,88,130,3,4,71,104,18,57,100,168,149,94,111,21,60,85,135,29,72,18,78,1,0,1,3,0,0,20,27,0,2,123,92,8,104,23,5,3,0,54,128,154,33,17,215,50,0,18,60,6,0,100,66,110,74,66,131,40,64,23,66,80,0,6,35,4,0,53,143,5,63,89,110,9,44,82,0,0,55,65,0,0,56,0,0,21,104,0,8,125,39,60,178,86,0,76,0,50,30,52,48,0,0,94,21,0,0,65,6,0,0,44,108,178,136,60,49,125,122,39,56,120,49,9,30,56,0,0,41,19,0,4,118,43,23,115,112,0,18,97,64,120,41,154

B-factor: mean 45.83, std 16.3, range [20.27, 97.27]

Sequence (182 aa):
AQLDSIGFSIIKKCIHAVETRGINEQGLYRIVGVNSRVQKLLSILMDPETEICAEWEIKTITSALKTYLRMLPGPLMMYQFQRSFIKAAKLENQESRVSEIHSLVHRLPEKNRQMLHLLMNHLAKVADNHKQNLMTVANLGVVFGPTLLRPTVAAIMDIKFQNIVIEILIENHEKIFNTVPE

Radius of gyration: 16.09 Å; Cα contacts (8 Å, |Δi|>4): 222; chains: 1; bounding box: 37×49×33 Å

Nearest PDB structures (foldseek):
  1f7c-assembly1_A  TM=1.006E+00  e=1.005E-26  Gallus gallus
  5c5s-assembly2_B  TM=9.208E-01  e=4.705E-11  Homo sapiens
  5hpy-assembly2_D  TM=9.115E-01  e=4.934E-11  Homo sapiens
  5c5s-assembly4_D  TM=9.193E-01  e=1.402E-10  Homo sapiens
  5c5s-assembly3_C  TM=9.099E-01  e=2.050E-10  Homo sapiens

Foldseek 3Di:
DELDPLLVQLLVLLLVCCVVPNLLAACQLNQADDPVLLVVVLVVSRDPVDHDDPVDDNNSSSNNNLVSQQPYPAFLLDPVCQVQLLVLLPDPDPVSSLQSLLQSLVVDPPSSSVSLLSVLQSVLSSQVSCVRRVCHLLNVLVSCLCSRHPDDDPCVVSSVSSSSSSSSCNVCSCVSNVDHHD

Organism: Gallus gallus (NCBI:txid9031)

Secondary structure (DSSP, 8-state):
--SSHHHHHHHHHHHHHHHHH-TT-TTTTTS---HHHHHHHHHHHH-------TTS-HHHHHHHHHHHHHTSSS-TT-HHHHHHHHHHHT-SSHHHHHHHHHHHHTTS-HHHHHHHHHHHHHHHHHHHTHHHH---HHHHHHHHHHHHS----SGGGGHHHHHHHHHHHHHTHHHHHHS---